Protein AF-A0A812RTG5-F1 (afdb_monomer)

Mean predicted aligned error: 18.13 Å

Sequence (258 aa):
MAVRLLFAAISPALALADPCAGLYGAEALTCAWEADVGTCIQNECRGCGGEQCQHCRQDSERIHQCCDKHWHSTTPPKMCADAEVEEDIKTCVEEQCHCFGGEQCDLCHEDAARIAQCCAKYDAGAQPEICKVEQPDVDPCAGLYGAEALTCVWEADASTCIDKECAGCSGEQCQLCHQEAAKVHRCCQDHEHSTTPPKMCADAFVDTCMAEQCDGCGGEQCQLCREDASHIERCCSKYEATGASGICAARAKQAIVP

Secondary structure (DSSP, 8-state):
------------------TTTT--THHHHHHHHHHHHHHHHHHHTTT--THHHHHHHH-HHHHHHHHHHT---SS--HHHHHHHHHHHHHHHHHHH----SSHHHHHHHT-HHHHHHHHTTS-TTS--GGG----TTS-TTTT--THHHHHHHHHHHHHHHHHHHTTT--THHHHHHHT-HHHHHHHHHHT---SS--HHHHHHHHHHHHHHHTTT--THHHHHHHH-HHHHHHHHTTTGGGT--HHHHHHHHHTT--

Radius of gyration: 32.94 Å; Cα contacts (8 Å, |Δi|>4): 218; chains: 1; bounding box: 100×44×93 Å

pLDDT: mean 77.16, std 13.78, range [38.78, 93.62]

Structure (mmCIF, N/CA/C/O backbone):
data_AF-A0A812RTG5-F1
#
_entry.id   AF-A0A812RTG5-F1
#
loop_
_atom_site.group_PDB
_atom_site.id
_atom_site.type_symbol
_atom_site.label_atom_id
_atom_site.label_alt_id
_atom_site.label_comp_id
_atom_site.label_asym_id
_atom_site.label_entity_id
_atom_site.label_seq_id
_atom_site.pdbx_PDB_ins_code
_atom_site.Cartn_x
_atom_site.Cartn_y
_atom_site.Cartn_z
_atom_site.occupancy
_atom_site.B_iso_or_equiv
_atom_site.auth_seq_id
_atom_site.auth_comp_id
_atom_site.auth_asym_id
_atom_site.auth_atom_id
_atom_site.pdbx_PDB_model_num
ATOM 1 N N . MET A 1 1 ? 74.866 5.802 -43.390 1.00 42.62 1 MET A N 1
ATOM 2 C CA . MET A 1 1 ? 74.503 4.411 -43.047 1.00 42.62 1 MET A CA 1
ATOM 3 C C . MET A 1 1 ? 73.365 4.464 -42.048 1.00 42.62 1 MET A C 1
ATOM 5 O O . MET A 1 1 ? 73.549 5.006 -40.969 1.00 42.62 1 MET A O 1
ATOM 9 N N . ALA A 1 2 ? 72.181 4.016 -42.455 1.00 40.53 2 ALA A N 1
ATOM 10 C CA . ALA A 1 2 ? 70.959 4.045 -41.663 1.00 40.53 2 ALA A CA 1
ATOM 11 C C . ALA A 1 2 ? 70.477 2.609 -41.451 1.00 40.53 2 ALA A C 1
ATOM 13 O O . ALA A 1 2 ? 70.210 1.950 -42.445 1.00 40.53 2 ALA A O 1
ATOM 14 N N . VAL A 1 3 ? 70.346 2.164 -40.198 1.00 38.78 3 VAL A N 1
ATOM 15 C CA . VAL A 1 3 ? 69.425 1.103 -39.733 1.00 38.78 3 VAL A CA 1
ATOM 16 C C . VAL A 1 3 ? 69.197 1.389 -38.238 1.00 38.78 3 VAL A C 1
ATOM 18 O O . VAL A 1 3 ? 70.087 1.184 -37.425 1.00 38.78 3 VAL A O 1
ATOM 21 N N . ARG A 1 4 ? 68.203 2.214 -37.887 1.00 39.59 4 ARG A N 1
ATOM 22 C CA . ARG A 1 4 ? 66.854 1.813 -37.436 1.00 39.59 4 ARG A CA 1
ATOM 23 C C . ARG A 1 4 ? 66.865 0.827 -36.257 1.00 39.59 4 ARG A C 1
ATOM 25 O O . ARG A 1 4 ? 66.785 -0.380 -36.440 1.00 39.59 4 ARG A O 1
ATOM 32 N N . LEU A 1 5 ? 66.880 1.402 -35.052 1.00 46.69 5 LEU A N 1
ATOM 33 C CA . LEU A 1 5 ? 66.332 0.806 -33.833 1.00 46.69 5 LEU A CA 1
ATOM 34 C C . LEU A 1 5 ? 64.833 0.544 -34.050 1.00 46.69 5 LEU A C 1
ATOM 36 O O . LEU A 1 5 ? 64.041 1.482 -34.095 1.00 46.69 5 LEU A O 1
ATOM 40 N N . LEU A 1 6 ? 64.450 -0.722 -34.208 1.00 41.97 6 LEU A N 1
ATOM 41 C CA . LEU A 1 6 ? 63.058 -1.161 -34.125 1.00 41.97 6 LEU A CA 1
ATOM 42 C C . LEU A 1 6 ? 62.768 -1.556 -32.674 1.00 41.97 6 LEU A C 1
ATOM 44 O O . LEU A 1 6 ? 62.885 -2.717 -32.297 1.00 41.97 6 LEU A O 1
ATOM 48 N N . PHE A 1 7 ? 62.381 -0.574 -31.860 1.00 40.59 7 PHE A N 1
ATOM 49 C CA . PHE A 1 7 ? 61.532 -0.843 -30.703 1.00 40.59 7 PHE A CA 1
ATOM 50 C C . PHE A 1 7 ? 60.130 -1.134 -31.244 1.00 40.59 7 PHE A C 1
ATOM 52 O O . PHE A 1 7 ? 59.350 -0.222 -31.510 1.00 40.59 7 PHE A O 1
ATOM 59 N N . ALA A 1 8 ? 59.819 -2.412 -31.452 1.00 41.53 8 ALA A N 1
ATOM 60 C CA . ALA A 1 8 ? 58.440 -2.850 -31.597 1.00 41.53 8 ALA A CA 1
ATOM 61 C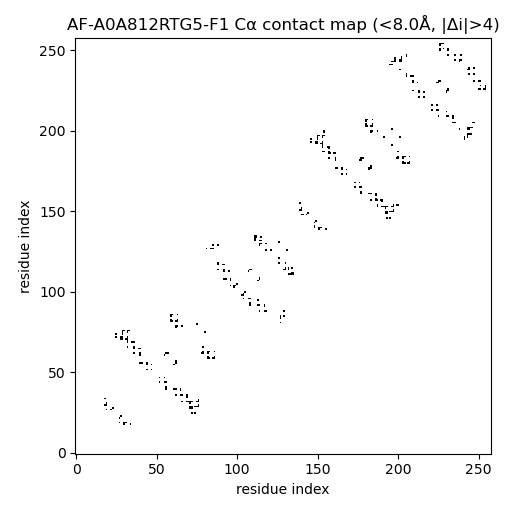 C . ALA A 1 8 ? 57.793 -2.810 -30.206 1.00 41.53 8 ALA A C 1
ATOM 63 O O . ALA A 1 8 ? 57.758 -3.806 -29.486 1.00 41.53 8 ALA A O 1
ATOM 64 N N . ALA A 1 9 ? 57.317 -1.630 -29.809 1.00 43.25 9 ALA A N 1
ATOM 65 C CA . ALA A 1 9 ? 56.284 -1.523 -28.795 1.00 43.25 9 ALA A CA 1
ATOM 66 C C . ALA A 1 9 ? 55.005 -2.106 -29.406 1.00 43.25 9 ALA A C 1
ATOM 68 O O . ALA A 1 9 ? 54.250 -1.417 -30.089 1.00 43.25 9 ALA A O 1
ATOM 69 N N . ILE A 1 10 ? 54.800 -3.409 -29.223 1.00 49.03 10 ILE A N 1
ATOM 70 C CA . ILE A 1 10 ? 53.496 -4.026 -29.439 1.00 49.03 10 ILE A CA 1
ATOM 71 C C . ILE A 1 10 ? 52.651 -3.581 -28.248 1.00 49.03 10 ILE A C 1
ATOM 73 O O . ILE A 1 10 ? 52.632 -4.224 -27.203 1.00 49.03 10 ILE A O 1
ATOM 77 N N . SER A 1 11 ? 52.017 -2.419 -28.380 1.00 43.75 11 SER A N 1
ATOM 78 C CA . SER A 1 11 ? 50.875 -2.067 -27.547 1.00 43.75 11 SER A CA 1
ATOM 79 C C . SER A 1 11 ? 49.782 -3.098 -27.832 1.00 43.75 11 SER A C 1
ATOM 81 O O . SER A 1 11 ? 49.344 -3.184 -28.983 1.00 43.75 11 SER A O 1
ATOM 83 N N . PRO A 1 12 ? 49.311 -3.883 -26.848 1.00 43.31 12 PRO A N 1
ATOM 84 C CA . PRO A 1 12 ? 48.030 -4.533 -27.002 1.00 43.31 12 PRO A CA 1
ATOM 85 C C . PRO A 1 12 ? 47.001 -3.408 -26.965 1.00 43.31 12 PRO A C 1
ATOM 87 O O . PRO A 1 12 ? 46.677 -2.861 -25.912 1.00 43.31 12 PRO A O 1
ATOM 90 N N . ALA A 1 13 ? 46.526 -3.016 -28.145 1.00 41.22 13 ALA A N 1
ATOM 91 C CA . ALA A 1 13 ? 45.198 -2.457 -28.247 1.00 41.22 13 ALA A CA 1
ATOM 92 C C . ALA A 1 13 ? 44.272 -3.495 -27.603 1.00 41.22 13 ALA A C 1
ATOM 94 O O . ALA A 1 13 ? 44.020 -4.554 -28.174 1.00 41.22 13 ALA A O 1
ATOM 95 N N . LEU A 1 14 ? 43.844 -3.219 -26.372 1.00 41.28 14 LEU A N 1
ATOM 96 C CA . LEU A 1 14 ? 42.620 -3.764 -25.813 1.00 41.28 14 LEU A CA 1
ATOM 97 C C . LEU A 1 14 ? 41.505 -3.287 -26.744 1.00 41.28 14 LEU A C 1
ATOM 99 O O . LEU A 1 14 ? 40.891 -2.248 -26.523 1.00 41.28 14 LEU A O 1
ATOM 103 N N . ALA A 1 15 ? 41.319 -4.003 -27.851 1.00 43.34 15 ALA A N 1
ATOM 104 C CA . ALA A 1 15 ? 40.062 -4.003 -28.559 1.00 43.34 15 ALA A CA 1
ATOM 105 C C . ALA A 1 15 ? 39.047 -4.483 -27.523 1.00 43.34 15 ALA A C 1
ATOM 107 O O . ALA A 1 15 ? 39.048 -5.658 -27.154 1.00 43.34 15 ALA A O 1
ATOM 108 N N . LEU A 1 16 ? 38.277 -3.546 -26.969 1.00 47.88 16 LEU A N 1
ATOM 109 C CA . LEU A 1 16 ? 37.047 -3.872 -26.267 1.00 47.88 16 LEU A CA 1
ATOM 110 C C . LEU A 1 16 ? 36.249 -4.714 -27.257 1.00 47.88 16 LEU A C 1
ATOM 112 O O . LEU A 1 16 ? 35.837 -4.211 -28.301 1.00 47.88 16 LEU A O 1
ATOM 116 N N . ALA A 1 17 ? 36.182 -6.019 -26.998 1.00 59.53 17 ALA A N 1
ATOM 117 C CA . ALA A 1 17 ? 35.357 -6.914 -27.781 1.00 59.53 17 ALA A CA 1
ATOM 118 C C . ALA A 1 17 ? 33.943 -6.329 -27.776 1.00 59.53 17 ALA A C 1
ATOM 120 O O . ALA A 1 17 ? 33.442 -5.975 -26.708 1.00 59.53 17 ALA A O 1
ATOM 121 N N . ASP A 1 18 ? 33.354 -6.171 -28.962 1.00 72.94 18 ASP A N 1
ATOM 122 C CA . ASP A 1 18 ? 31.957 -5.770 -29.081 1.00 72.94 18 ASP A CA 1
ATOM 123 C C . ASP A 1 18 ? 31.125 -6.774 -28.261 1.00 72.94 18 ASP A C 1
ATOM 125 O O . ASP A 1 18 ? 31.194 -7.977 -28.544 1.00 72.94 18 ASP A O 1
ATOM 129 N N . PRO A 1 19 ? 30.409 -6.322 -27.213 1.00 72.06 19 PRO A N 1
ATOM 130 C CA . PRO A 1 19 ? 29.665 -7.211 -26.326 1.00 72.06 19 PRO A CA 1
ATOM 131 C C . PRO A 1 19 ? 28.568 -7.991 -27.064 1.00 72.06 19 PRO A C 1
ATOM 133 O O . PRO A 1 19 ? 28.109 -9.012 -26.560 1.00 72.06 19 PRO A O 1
ATOM 136 N N . CYS A 1 20 ? 28.199 -7.557 -28.270 1.00 83.44 20 CYS A N 1
ATOM 137 C CA . CYS A 1 20 ? 27.188 -8.176 -29.115 1.00 83.44 20 CYS A CA 1
ATOM 138 C C . CYS A 1 20 ? 27.785 -9.014 -30.259 1.00 83.44 20 CYS A C 1
ATOM 140 O O . CYS A 1 20 ? 27.053 -9.513 -31.119 1.00 83.44 20 CYS A O 1
ATOM 142 N N . ALA A 1 21 ? 29.111 -9.201 -30.288 1.00 81.69 21 ALA A N 1
ATOM 143 C CA . ALA A 1 21 ? 29.787 -9.968 -31.328 1.00 81.69 21 ALA A CA 1
ATOM 144 C C . ALA A 1 21 ? 29.316 -11.433 -31.361 1.00 81.69 21 ALA A C 1
ATOM 146 O O . ALA A 1 21 ? 29.449 -12.173 -30.389 1.00 81.69 21 ALA A O 1
ATOM 147 N N . GLY A 1 22 ? 28.829 -11.876 -32.525 1.00 80.56 22 GLY A N 1
ATOM 148 C CA . GLY A 1 22 ? 28.367 -13.251 -32.753 1.00 80.56 22 GLY A CA 1
ATOM 149 C C . GLY A 1 22 ? 26.864 -13.467 -32.559 1.00 80.56 22 GLY A C 1
ATOM 150 O O . GLY A 1 22 ? 26.387 -14.567 -32.833 1.00 80.56 22 GLY A O 1
ATOM 151 N N . LEU A 1 23 ? 26.120 -12.434 -32.149 1.00 85.31 23 LEU A N 1
ATOM 152 C CA . LEU A 1 23 ? 24.657 -12.424 -32.180 1.00 85.31 23 LEU A CA 1
ATOM 153 C C . LEU A 1 23 ? 24.146 -12.040 -33.575 1.00 85.31 23 LEU A C 1
ATOM 155 O O . LEU A 1 23 ? 24.819 -11.337 -34.332 1.00 85.31 23 LEU A O 1
ATOM 159 N N . TYR A 1 24 ? 22.931 -12.478 -33.913 1.00 80.12 24 TYR A N 1
ATOM 160 C CA . TYR A 1 24 ? 22.287 -12.166 -35.191 1.00 80.12 24 TYR A CA 1
AT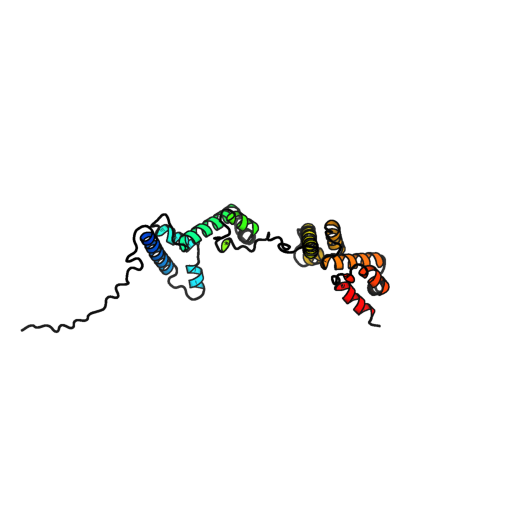OM 161 C C . TYR A 1 24 ? 20.796 -11.864 -35.007 1.00 80.12 24 TYR A C 1
ATOM 163 O O . TYR A 1 24 ? 20.157 -12.336 -34.070 1.00 80.12 24 TYR A O 1
ATOM 171 N N . GLY A 1 25 ? 20.220 -11.099 -35.938 1.00 83.56 25 GLY A N 1
ATOM 172 C CA . GLY A 1 25 ? 18.787 -10.797 -35.934 1.00 83.56 25 GLY A CA 1
ATOM 173 C C . GLY A 1 25 ? 18.357 -9.953 -34.730 1.00 83.56 25 GLY A C 1
ATOM 174 O O . GLY A 1 25 ? 19.055 -9.016 -34.350 1.00 83.56 25 GLY A O 1
ATOM 175 N N . ALA A 1 26 ? 17.198 -10.271 -34.149 1.00 81.56 26 ALA A N 1
ATOM 176 C CA . ALA A 1 26 ? 16.607 -9.498 -33.053 1.00 81.56 26 ALA A CA 1
ATOM 177 C C . ALA A 1 26 ? 17.498 -9.451 -31.801 1.00 81.56 26 ALA A C 1
ATOM 179 O O . ALA A 1 26 ? 17.612 -8.402 -31.180 1.00 81.56 26 ALA A O 1
ATOM 180 N N . GLU A 1 27 ? 18.195 -10.544 -31.483 1.00 82.25 27 GLU A N 1
ATOM 181 C CA . GLU A 1 27 ? 19.086 -10.625 -30.318 1.00 82.25 27 GLU A CA 1
ATOM 182 C C . GLU A 1 27 ? 20.279 -9.665 -30.435 1.00 82.25 27 GLU A C 1
ATOM 184 O O . GLU A 1 27 ? 20.676 -9.043 -29.452 1.00 82.25 27 GLU A O 1
ATOM 189 N N . ALA A 1 28 ? 20.815 -9.483 -31.647 1.00 86.00 28 ALA A N 1
ATOM 190 C CA . ALA A 1 28 ? 21.880 -8.513 -31.894 1.00 86.00 28 ALA A CA 1
ATOM 191 C C . ALA A 1 28 ? 21.390 -7.068 -31.722 1.00 86.00 28 ALA A C 1
ATOM 193 O O . ALA A 1 28 ? 22.107 -6.241 -31.164 1.00 86.00 28 ALA A O 1
ATOM 194 N N . LEU A 1 29 ? 20.165 -6.772 -32.172 1.00 85.00 29 LEU A N 1
ATOM 195 C CA . LEU A 1 29 ? 19.565 -5.442 -32.044 1.00 85.00 29 LEU A CA 1
ATOM 196 C C . LEU A 1 29 ? 19.237 -5.103 -30.586 1.00 85.00 29 LEU A C 1
ATOM 198 O O . LEU A 1 29 ? 19.524 -3.995 -30.146 1.00 85.00 29 LEU A O 1
ATOM 202 N N . THR A 1 30 ? 18.685 -6.051 -29.823 1.00 85.62 30 THR A N 1
ATOM 203 C CA . THR A 1 30 ? 18.413 -5.856 -28.391 1.00 85.62 30 THR A CA 1
ATOM 204 C C . THR A 1 30 ? 19.713 -5.689 -27.599 1.00 85.62 30 THR A C 1
ATOM 206 O O . THR A 1 30 ? 19.795 -4.791 -26.769 1.00 85.62 30 THR A O 1
ATOM 209 N N . CYS A 1 31 ? 20.760 -6.468 -27.897 1.00 86.38 31 CYS A N 1
ATOM 210 C CA . CYS A 1 31 ? 22.068 -6.304 -27.255 1.00 86.38 31 CYS A CA 1
ATOM 211 C C . CYS A 1 31 ? 22.705 -4.937 -27.561 1.00 86.38 31 CYS A C 1
ATOM 213 O O . CYS A 1 31 ? 23.195 -4.265 -26.653 1.00 86.38 31 CYS A O 1
ATOM 215 N N . ALA A 1 32 ? 22.678 -4.503 -28.827 1.00 87.06 32 ALA A N 1
ATOM 216 C CA . ALA A 1 32 ? 23.219 -3.202 -29.222 1.00 87.06 32 ALA A CA 1
ATOM 217 C C . ALA A 1 32 ? 22.475 -2.055 -28.525 1.00 87.06 32 ALA A C 1
ATOM 219 O O . ALA A 1 32 ? 23.096 -1.112 -28.036 1.00 87.06 32 ALA A O 1
ATOM 220 N N . TRP A 1 33 ? 21.152 -2.179 -28.406 1.00 88.81 33 TRP A N 1
ATOM 221 C CA . TRP A 1 33 ? 20.332 -1.226 -27.672 1.00 88.81 33 TRP A CA 1
ATOM 222 C C . TRP A 1 33 ? 20.691 -1.160 -26.191 1.00 88.81 33 TRP A C 1
ATOM 224 O O . TRP A 1 33 ? 20.904 -0.073 -25.659 1.00 88.81 33 TRP A O 1
ATOM 234 N N . GLU A 1 34 ? 20.833 -2.306 -25.531 1.00 89.06 34 GLU A N 1
ATOM 235 C CA . GLU A 1 34 ? 21.232 -2.356 -24.125 1.00 89.06 34 GLU A CA 1
ATOM 236 C C . GLU A 1 34 ? 22.615 -1.721 -23.896 1.00 89.06 34 GLU A C 1
ATOM 238 O O . GLU A 1 34 ? 22.807 -0.968 -22.938 1.00 89.06 34 GLU A O 1
ATOM 243 N N . ALA A 1 35 ? 23.569 -1.954 -24.802 1.00 88.50 35 ALA A N 1
ATOM 244 C CA . ALA A 1 35 ? 24.904 -1.363 -24.731 1.00 88.50 35 ALA A CA 1
ATOM 245 C C . ALA A 1 35 ? 24.887 0.169 -24.900 1.00 88.50 35 ALA A C 1
ATOM 247 O O . ALA A 1 35 ? 25.565 0.893 -24.156 1.00 88.50 35 ALA A O 1
ATOM 248 N N . ASP A 1 36 ? 24.096 0.672 -25.846 1.00 89.88 36 ASP A N 1
ATOM 249 C CA . ASP A 1 36 ? 23.947 2.104 -26.103 1.00 89.88 36 ASP A CA 1
ATOM 250 C C . ASP A 1 36 ? 23.249 2.821 -24.939 1.00 89.88 36 ASP A C 1
ATOM 252 O O . ASP A 1 36 ? 23.735 3.850 -24.462 1.00 89.88 36 ASP A O 1
ATOM 256 N N . VAL A 1 37 ? 22.165 2.243 -24.414 1.00 90.06 37 VAL A N 1
ATOM 257 C CA . VAL A 1 37 ? 21.440 2.766 -23.244 1.00 90.06 37 VAL A CA 1
ATOM 258 C C . VAL A 1 37 ? 22.329 2.749 -22.008 1.00 90.06 37 VAL A C 1
ATOM 260 O O . VAL A 1 37 ? 22.426 3.756 -21.306 1.00 90.06 37 VAL A O 1
ATOM 263 N N . GLY A 1 38 ? 23.063 1.660 -21.773 1.00 89.50 38 GLY A N 1
ATOM 264 C CA . GLY A 1 38 ? 24.022 1.574 -20.674 1.00 89.50 38 GLY A CA 1
ATOM 265 C C . GLY A 1 38 ? 25.103 2.656 -20.756 1.00 89.50 38 GLY A C 1
ATOM 266 O O . GLY A 1 38 ? 25.473 3.249 -19.740 1.00 89.50 38 GLY A O 1
ATOM 267 N N . THR A 1 39 ? 25.574 2.970 -21.965 1.00 91.69 39 THR A N 1
ATOM 268 C CA . THR A 1 39 ? 26.537 4.055 -22.200 1.00 91.69 39 THR A CA 1
ATOM 269 C C . THR A 1 39 ? 25.907 5.432 -21.977 1.00 91.69 39 THR A C 1
ATOM 271 O O . THR A 1 39 ? 26.528 6.295 -21.352 1.00 91.69 39 THR A O 1
ATOM 274 N N . CYS A 1 40 ? 24.672 5.642 -22.437 1.00 93.62 40 CYS A N 1
ATOM 275 C CA . CYS A 1 40 ? 23.903 6.862 -22.200 1.00 93.62 40 CYS A CA 1
ATOM 276 C C . CYS A 1 40 ? 23.743 7.133 -20.696 1.00 93.62 40 CYS A C 1
ATOM 278 O O . CYS A 1 40 ? 24.184 8.178 -20.215 1.00 93.62 40 CYS A O 1
ATOM 280 N N . ILE A 1 41 ? 23.256 6.151 -19.931 1.00 92.25 41 ILE A N 1
ATOM 281 C CA . ILE A 1 41 ? 23.071 6.258 -18.476 1.00 92.25 41 ILE A CA 1
ATOM 282 C C . ILE A 1 41 ? 24.406 6.536 -17.771 1.00 92.25 41 ILE A C 1
ATOM 284 O O . ILE A 1 41 ? 24.476 7.376 -16.875 1.00 92.25 41 ILE A O 1
ATOM 288 N N . GLN A 1 42 ? 25.498 5.873 -18.170 1.00 90.00 42 GLN A N 1
ATOM 289 C CA . GLN A 1 42 ? 26.818 6.132 -17.581 1.00 90.00 42 GLN A CA 1
ATOM 290 C C . GLN A 1 42 ? 27.309 7.563 -17.809 1.00 90.00 42 GLN A C 1
ATOM 292 O O . GLN A 1 42 ? 27.955 8.129 -16.924 1.00 90.00 42 GLN A O 1
ATOM 297 N N . ASN A 1 43 ? 27.026 8.139 -18.976 1.00 91.56 43 ASN A N 1
ATOM 298 C CA . ASN A 1 43 ? 27.390 9.517 -19.287 1.00 91.56 43 ASN A CA 1
ATOM 299 C C . ASN A 1 43 ? 26.524 10.515 -18.514 1.00 91.56 43 ASN A C 1
ATOM 301 O O . ASN A 1 43 ? 27.058 11.474 -17.961 1.00 91.56 43 ASN A O 1
ATOM 305 N N . GLU A 1 44 ? 25.220 10.260 -18.437 1.00 90.44 44 GLU A N 1
ATOM 306 C CA . GLU A 1 44 ? 24.250 11.081 -17.711 1.00 90.44 44 GLU A CA 1
ATOM 307 C C . GLU A 1 44 ? 24.495 11.060 -16.190 1.00 90.44 44 GLU A C 1
ATOM 309 O O . GLU A 1 44 ? 24.375 12.084 -15.523 1.00 90.44 44 GLU A O 1
ATOM 314 N N . CYS A 1 45 ? 24.913 9.921 -15.634 1.00 89.75 45 CYS A N 1
ATOM 315 C CA . CYS A 1 45 ? 25.245 9.760 -14.212 1.00 89.75 45 CYS A CA 1
ATOM 316 C C . CYS A 1 45 ? 26.736 9.961 -13.902 1.00 89.75 45 CYS A C 1
ATOM 318 O O . CYS A 1 45 ? 27.246 9.522 -12.862 1.00 89.75 45 CYS A O 1
ATOM 320 N N . ARG A 1 46 ? 27.481 10.588 -14.817 1.00 88.94 46 ARG A N 1
ATOM 321 C CA . ARG A 1 46 ? 28.917 10.792 -14.649 1.00 88.94 46 ARG A CA 1
ATOM 322 C C . ARG A 1 46 ? 29.181 11.840 -13.572 1.00 88.94 46 ARG A C 1
ATOM 324 O O . ARG A 1 46 ? 28.756 12.982 -13.679 1.00 88.94 46 ARG A O 1
ATOM 331 N N . GLY A 1 47 ? 29.970 11.464 -12.567 1.00 82.81 47 GLY A N 1
ATOM 332 C CA . GLY A 1 47 ? 30.341 12.355 -11.461 1.00 82.81 47 GLY A CA 1
ATOM 333 C C . GLY A 1 47 ? 29.501 12.177 -10.196 1.00 82.81 47 GLY A C 1
ATOM 334 O O . GLY A 1 47 ? 29.804 12.810 -9.189 1.00 82.81 47 GLY A O 1
ATOM 335 N N . CYS A 1 48 ? 28.511 11.282 -10.209 1.00 84.06 48 CYS A N 1
ATOM 336 C CA . CYS A 1 48 ? 2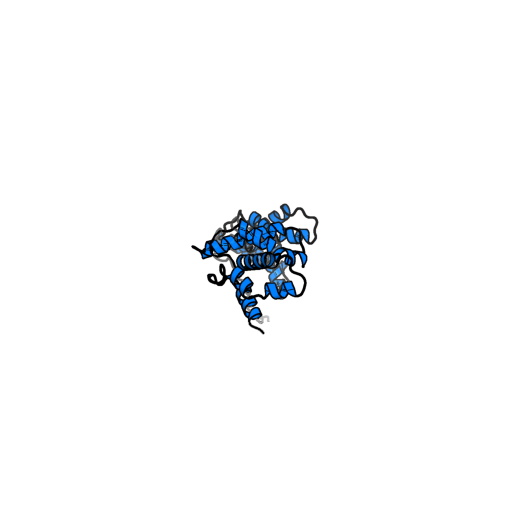7.800 10.856 -9.008 1.00 84.06 48 CYS A CA 1
ATOM 337 C C . CYS A 1 48 ? 28.678 9.922 -8.142 1.00 84.06 48 CYS A C 1
ATOM 339 O O . CYS A 1 48 ? 29.564 9.222 -8.643 1.00 84.06 48 CYS A O 1
ATOM 341 N N . GLY A 1 49 ? 28.425 9.882 -6.831 1.00 80.00 49 GLY A N 1
ATOM 342 C CA . GLY A 1 49 ? 29.116 9.005 -5.881 1.00 80.00 49 GLY A CA 1
ATOM 343 C C . GLY A 1 49 ? 28.154 8.415 -4.851 1.00 80.00 49 GLY A C 1
ATOM 344 O O . GLY A 1 49 ? 27.163 9.048 -4.498 1.00 80.00 49 GLY A O 1
ATOM 345 N N . GLY A 1 50 ? 28.436 7.196 -4.383 1.00 82.19 50 GLY A N 1
ATOM 346 C CA . GLY A 1 50 ? 27.610 6.517 -3.377 1.00 82.19 50 GLY A CA 1
ATOM 347 C C . GLY A 1 50 ? 26.164 6.286 -3.833 1.00 82.19 50 GLY A C 1
ATOM 348 O O . GLY A 1 50 ? 25.921 5.927 -4.985 1.00 82.19 50 GLY A O 1
ATOM 349 N N . GLU A 1 51 ? 25.215 6.517 -2.928 1.00 82.12 51 GLU A N 1
ATOM 350 C CA . GLU A 1 51 ? 23.765 6.349 -3.133 1.00 82.12 51 GLU A CA 1
ATOM 351 C C . GLU A 1 51 ? 23.198 7.207 -4.275 1.00 82.12 51 GLU A C 1
ATOM 353 O O . GLU A 1 51 ? 22.334 6.760 -5.022 1.00 82.12 51 GLU A O 1
ATOM 358 N N . GLN A 1 52 ? 23.763 8.394 -4.516 1.00 80.38 52 GLN A N 1
ATOM 359 C CA . GLN A 1 52 ? 23.338 9.273 -5.613 1.00 80.38 52 GLN A CA 1
ATOM 360 C C . GLN A 1 52 ? 23.575 8.633 -6.986 1.00 80.38 52 GLN A C 1
ATOM 362 O O . GLN A 1 52 ? 22.812 8.841 -7.925 1.00 80.38 52 GLN A O 1
ATOM 367 N N . CYS A 1 53 ? 24.635 7.829 -7.105 1.00 85.81 53 CYS A N 1
ATOM 368 C CA . CYS A 1 53 ? 24.947 7.074 -8.317 1.00 85.81 53 CYS A CA 1
ATOM 369 C C . CYS A 1 53 ? 23.921 5.962 -8.556 1.00 85.81 53 CYS A C 1
ATOM 371 O O . CYS A 1 53 ? 23.580 5.673 -9.700 1.00 85.81 53 CYS A O 1
ATOM 373 N N . GLN A 1 54 ? 23.445 5.338 -7.478 1.00 86.25 54 GLN A N 1
ATOM 374 C CA . GLN A 1 54 ? 22.415 4.312 -7.550 1.00 86.25 54 GLN A CA 1
ATOM 375 C C . GLN A 1 54 ? 21.075 4.925 -7.958 1.00 86.25 54 GLN A C 1
ATOM 377 O O . GLN A 1 54 ? 20.498 4.457 -8.932 1.00 86.25 54 GLN A O 1
ATOM 382 N N . HIS A 1 55 ? 20.649 6.011 -7.304 1.00 85.69 55 HIS A N 1
ATOM 383 C CA . HIS A 1 55 ? 19.424 6.726 -7.668 1.00 85.69 55 HIS A CA 1
ATOM 384 C C . HIS A 1 55 ? 19.455 7.207 -9.116 1.00 85.69 55 HIS A C 1
ATOM 386 O O . HIS A 1 55 ? 18.533 6.926 -9.864 1.00 85.69 55 HIS A O 1
ATOM 392 N N . CYS A 1 56 ? 20.553 7.827 -9.556 1.00 88.00 56 CYS A N 1
ATOM 393 C CA . CYS A 1 56 ? 20.668 8.287 -10.940 1.00 88.00 56 CYS A CA 1
ATOM 394 C C . CYS A 1 56 ? 20.548 7.143 -11.963 1.00 88.00 56 CYS A C 1
ATOM 396 O O . CYS A 1 56 ? 19.961 7.317 -13.025 1.00 88.00 56 CYS A O 1
ATOM 398 N N . ARG A 1 57 ? 21.102 5.962 -11.660 1.00 87.19 57 ARG A N 1
ATOM 399 C CA . ARG A 1 57 ? 21.048 4.794 -12.557 1.00 87.19 57 ARG A CA 1
ATOM 400 C C . ARG A 1 57 ? 19.725 4.036 -12.508 1.00 87.19 57 ARG A C 1
ATOM 402 O O . ARG A 1 57 ? 19.524 3.175 -13.356 1.00 87.19 57 ARG A O 1
ATOM 409 N N . GLN A 1 58 ? 18.900 4.299 -11.501 1.00 85.12 58 GLN A N 1
ATOM 410 C CA . GLN A 1 58 ? 17.581 3.697 -11.298 1.00 85.12 58 GLN A CA 1
ATOM 411 C C . GLN A 1 58 ? 16.450 4.687 -11.607 1.00 85.12 58 GLN A C 1
ATOM 413 O O . GLN A 1 58 ? 15.288 4.345 -11.445 1.00 85.12 58 GLN A O 1
ATOM 418 N N . ASP A 1 59 ? 16.789 5.898 -12.046 1.00 87.75 59 ASP A N 1
ATOM 419 C CA . ASP A 1 59 ? 15.837 6.932 -12.423 1.00 87.75 59 ASP A CA 1
ATOM 420 C C . ASP A 1 59 ? 15.138 6.548 -13.734 1.00 87.75 59 ASP A C 1
ATOM 422 O O . ASP A 1 59 ? 15.747 6.560 -14.807 1.00 87.75 59 ASP A O 1
ATOM 426 N N . SER A 1 60 ? 13.870 6.160 -13.632 1.00 85.31 60 SER A N 1
ATOM 427 C CA . SER A 1 60 ? 13.049 5.663 -14.740 1.00 85.31 60 SER A CA 1
ATOM 428 C C . SER A 1 60 ? 12.879 6.680 -15.861 1.00 85.31 60 SER A C 1
ATOM 430 O O . SER A 1 60 ? 13.002 6.298 -17.022 1.00 85.31 60 SER A O 1
ATOM 432 N N . GLU A 1 61 ? 12.732 7.967 -15.541 1.00 87.69 61 GLU A N 1
ATOM 433 C CA . GLU A 1 61 ? 12.626 9.040 -16.537 1.00 87.69 61 GLU A CA 1
ATOM 434 C C . GLU A 1 61 ? 13.902 9.110 -17.391 1.00 87.69 61 GLU A C 1
ATOM 436 O O . GLU A 1 61 ? 13.864 9.099 -18.624 1.00 87.69 61 GLU A O 1
ATOM 441 N N . ARG A 1 62 ? 15.074 9.110 -16.750 1.00 90.94 62 ARG A N 1
ATOM 442 C CA . ARG A 1 62 ? 16.366 9.114 -17.444 1.00 90.94 62 ARG A CA 1
ATOM 443 C C . ARG A 1 62 ? 16.609 7.837 -18.235 1.00 90.94 62 ARG A C 1
ATOM 445 O O . ARG A 1 62 ? 17.126 7.914 -19.352 1.00 90.94 62 ARG A O 1
ATOM 452 N N . ILE A 1 63 ? 16.267 6.674 -17.679 1.00 89.88 63 ILE A N 1
ATOM 453 C CA . ILE A 1 63 ? 16.369 5.398 -18.398 1.00 89.88 63 ILE A CA 1
ATOM 454 C C . ILE A 1 63 ? 15.489 5.457 -19.648 1.00 89.88 63 ILE A C 1
ATOM 456 O O . ILE A 1 63 ? 15.989 5.182 -20.737 1.00 89.88 63 ILE A O 1
ATOM 460 N N . HIS A 1 64 ? 14.237 5.898 -19.517 1.00 88.44 64 HIS A N 1
ATOM 461 C CA . HIS A 1 64 ? 13.293 6.059 -20.618 1.00 88.44 64 HIS A CA 1
ATOM 462 C C . HIS A 1 64 ? 13.840 6.993 -21.706 1.00 88.44 64 HIS A C 1
ATOM 464 O O . HIS A 1 64 ? 13.925 6.610 -22.871 1.00 88.44 64 HIS A O 1
ATOM 470 N N . GLN A 1 65 ? 14.349 8.171 -21.332 1.00 90.50 65 GLN A N 1
ATOM 471 C CA . GLN A 1 65 ? 14.969 9.111 -22.273 1.00 90.50 65 GLN A CA 1
ATOM 472 C C . GLN A 1 65 ? 16.177 8.512 -23.012 1.00 90.50 65 GLN A C 1
ATOM 474 O O . GLN A 1 65 ? 16.374 8.766 -24.205 1.00 90.50 65 GLN A O 1
ATOM 479 N N . CYS A 1 66 ? 17.009 7.727 -22.321 1.00 92.31 66 CYS A N 1
ATOM 480 C CA . CYS A 1 66 ? 18.115 7.009 -22.950 1.00 92.31 66 CYS A CA 1
ATOM 481 C C . CYS A 1 66 ? 17.614 5.904 -23.893 1.00 92.31 66 CYS A C 1
ATOM 483 O O . CYS A 1 66 ? 18.178 5.732 -24.975 1.00 92.31 66 CYS A O 1
ATOM 485 N N . CYS A 1 67 ? 16.558 5.183 -23.518 1.00 91.62 67 CYS A N 1
ATOM 486 C CA . CYS A 1 67 ? 15.934 4.146 -24.335 1.00 91.62 67 CYS A CA 1
ATOM 487 C C . CYS A 1 67 ? 15.317 4.713 -25.619 1.00 91.62 67 CYS A C 1
ATOM 489 O O . CYS A 1 67 ? 15.597 4.174 -26.690 1.00 91.62 67 CYS A O 1
ATOM 491 N N . ASP A 1 68 ? 14.605 5.838 -25.537 1.00 89.69 68 ASP A N 1
ATOM 492 C CA . ASP A 1 68 ? 14.033 6.551 -26.686 1.00 89.69 68 ASP A CA 1
ATOM 493 C C . ASP A 1 68 ? 15.107 7.045 -27.659 1.00 89.69 68 ASP A C 1
ATOM 495 O O . ASP A 1 68 ? 14.998 6.882 -28.878 1.00 89.69 68 ASP A O 1
ATOM 499 N N . LYS A 1 69 ? 16.189 7.634 -27.131 1.00 89.38 69 LYS A N 1
ATOM 500 C CA . LYS A 1 69 ? 17.304 8.142 -27.950 1.00 89.38 69 LYS A CA 1
ATOM 501 C C . LYS A 1 69 ? 18.012 7.053 -28.744 1.00 89.38 69 LYS A C 1
ATOM 503 O O . LYS A 1 69 ? 18.557 7.340 -29.809 1.00 89.38 69 LYS A O 1
ATOM 508 N N . HIS A 1 70 ? 18.057 5.846 -28.195 1.00 86.62 70 HIS A N 1
ATOM 509 C CA . HIS A 1 70 ? 18.832 4.733 -28.723 1.00 86.62 70 HIS A CA 1
ATOM 510 C C . HIS A 1 70 ? 17.939 3.584 -29.193 1.00 86.62 70 HIS A C 1
ATOM 512 O O . HIS A 1 70 ? 18.355 2.436 -29.159 1.00 86.62 70 HIS A O 1
ATOM 518 N N . TRP A 1 71 ? 16.719 3.870 -29.646 1.00 83.94 71 TRP A N 1
ATOM 519 C CA . TRP A 1 71 ? 15.800 2.851 -30.146 1.00 83.94 71 TRP A CA 1
ATOM 520 C C . TRP A 1 71 ? 16.362 2.091 -31.362 1.00 83.94 71 TRP A C 1
ATOM 522 O O . TRP A 1 71 ? 16.628 2.684 -32.411 1.00 83.94 71 TRP A O 1
ATOM 532 N N . HIS A 1 72 ? 16.460 0.759 -31.257 1.00 75.50 72 HIS A N 1
ATOM 533 C CA . HIS A 1 72 ? 16.956 -0.107 -32.345 1.00 75.50 72 HIS A CA 1
ATOM 534 C C . HIS A 1 72 ? 15.956 -1.158 -32.843 1.00 75.50 72 HIS A C 1
ATOM 536 O O . HIS A 1 72 ? 16.126 -1.685 -33.943 1.00 75.50 72 HIS A O 1
ATOM 542 N N . SER A 1 73 ? 14.937 -1.521 -32.058 1.00 79.19 73 SER A N 1
ATOM 543 C CA . SER A 1 73 ? 14.062 -2.670 -32.343 1.00 79.19 73 SER A CA 1
ATOM 544 C C . SER A 1 73 ? 12.707 -2.539 -31.655 1.00 79.19 73 SER A C 1
ATOM 546 O O . SER A 1 73 ? 12.586 -1.843 -30.665 1.00 79.19 73 SER A O 1
ATOM 548 N N . THR A 1 74 ? 11.701 -3.279 -32.120 1.00 76.94 74 THR A N 1
ATOM 549 C CA . THR A 1 74 ? 10.391 -3.401 -31.455 1.00 76.94 74 THR A CA 1
ATOM 550 C C . THR A 1 74 ? 10.411 -4.264 -30.194 1.00 76.94 74 THR A C 1
ATOM 552 O O . THR A 1 74 ? 9.385 -4.403 -29.536 1.00 76.94 74 THR A O 1
ATOM 555 N N . THR A 1 75 ? 11.540 -4.902 -29.882 1.00 80.38 75 THR A N 1
ATOM 556 C CA . THR A 1 75 ? 11.705 -5.716 -28.672 1.00 80.38 75 THR A CA 1
ATOM 557 C C . THR A 1 75 ? 12.717 -5.043 -27.745 1.00 80.38 75 THR A C 1
ATOM 559 O O . THR A 1 75 ? 13.925 -5.250 -27.927 1.00 80.38 75 THR A O 1
ATOM 562 N N . PRO A 1 76 ? 12.245 -4.217 -26.791 1.00 82.69 76 PRO A N 1
ATOM 563 C CA . PRO A 1 76 ? 13.112 -3.518 -25.854 1.00 82.69 76 PRO A CA 1
ATOM 564 C C . PRO A 1 76 ? 13.900 -4.456 -24.941 1.00 82.69 76 PRO A C 1
ATOM 566 O O . PRO A 1 76 ? 13.385 -5.500 -24.530 1.00 82.69 76 PRO A O 1
ATOM 569 N N . PRO A 1 77 ? 15.142 -4.079 -24.576 1.00 85.38 77 PRO A N 1
ATOM 570 C CA . PRO A 1 77 ? 15.800 -4.620 -23.401 1.00 85.38 77 PRO A CA 1
ATOM 571 C C . PRO A 1 77 ? 14.894 -4.464 -22.183 1.00 85.38 77 PRO A C 1
ATOM 573 O O . PRO A 1 77 ? 14.152 -3.485 -22.075 1.00 85.38 77 PRO A O 1
ATOM 576 N N . LYS A 1 78 ? 15.008 -5.390 -21.229 1.00 84.25 78 LYS A N 1
ATOM 577 C CA . LYS A 1 78 ? 14.166 -5.397 -20.027 1.00 84.25 78 LYS A CA 1
ATOM 578 C C . LYS A 1 78 ? 14.148 -4.040 -19.311 1.00 84.25 78 LYS A C 1
ATOM 580 O O . LYS A 1 78 ? 13.080 -3.575 -18.955 1.00 84.25 78 LYS A O 1
ATOM 585 N N . MET A 1 79 ? 15.301 -3.381 -19.169 1.00 85.44 79 MET A N 1
ATOM 586 C CA . MET A 1 79 ? 15.382 -2.064 -18.519 1.00 85.44 79 MET A CA 1
ATOM 587 C C . MET A 1 79 ? 14.556 -0.977 -19.220 1.00 85.44 79 MET A C 1
ATOM 589 O O . MET A 1 79 ? 14.010 -0.112 -18.551 1.00 85.44 79 MET A O 1
ATOM 593 N N . CYS A 1 80 ? 14.456 -1.028 -20.550 1.00 86.88 80 CYS A N 1
ATOM 594 C CA . CYS A 1 80 ? 13.683 -0.065 -21.326 1.00 86.88 80 CYS A CA 1
ATOM 595 C C . CYS A 1 80 ? 12.191 -0.362 -21.243 1.00 86.88 80 CYS A C 1
ATOM 597 O O . CYS A 1 80 ? 11.407 0.558 -21.063 1.00 86.88 80 CYS A O 1
ATOM 599 N N . ALA A 1 81 ? 11.819 -1.644 -21.305 1.00 84.50 81 ALA A N 1
ATOM 600 C CA . ALA A 1 81 ? 10.438 -2.064 -21.102 1.00 84.50 81 ALA A CA 1
ATOM 601 C C . ALA A 1 81 ? 9.944 -1.699 -19.693 1.00 84.50 81 ALA A C 1
ATOM 603 O O . ALA A 1 81 ? 8.856 -1.158 -19.538 1.00 84.50 81 ALA A O 1
ATOM 604 N N . ASP A 1 82 ? 10.758 -1.964 -18.668 1.00 83.81 82 ASP A N 1
ATOM 605 C CA . ASP A 1 82 ? 10.412 -1.662 -17.280 1.00 83.81 82 ASP A CA 1
ATOM 606 C C . ASP A 1 82 ? 10.281 -0.134 -17.066 1.00 83.81 82 ASP A C 1
ATOM 608 O O . ASP A 1 82 ? 9.340 0.307 -16.410 1.00 83.8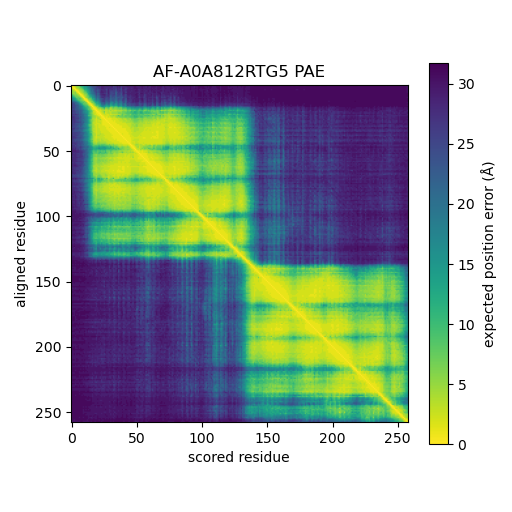1 82 ASP A O 1
ATOM 612 N N . ALA A 1 83 ? 11.163 0.680 -17.667 1.00 84.88 83 ALA A N 1
ATOM 613 C CA . ALA A 1 83 ? 11.101 2.143 -17.577 1.00 84.88 83 ALA A CA 1
ATOM 614 C C . ALA A 1 83 ? 9.904 2.754 -18.327 1.00 84.88 83 ALA A C 1
ATOM 616 O O . ALA A 1 83 ? 9.271 3.667 -17.807 1.00 84.88 83 ALA A O 1
ATOM 617 N N . GLU A 1 84 ? 9.567 2.241 -19.514 1.00 85.00 84 GLU A N 1
ATOM 618 C CA . GLU A 1 84 ? 8.366 2.640 -20.270 1.00 85.00 84 GLU A CA 1
ATOM 619 C C . GLU A 1 84 ? 7.099 2.417 -19.446 1.00 85.00 84 GLU A C 1
ATOM 621 O O . GLU A 1 84 ? 6.260 3.306 -19.334 1.00 85.00 84 GLU A O 1
ATOM 626 N N . VAL A 1 85 ? 6.992 1.260 -18.790 1.00 84.38 85 VAL A N 1
ATOM 627 C CA . VAL A 1 85 ? 5.851 0.972 -17.920 1.00 84.38 85 VAL A CA 1
ATOM 628 C C . VAL A 1 85 ? 5.807 1.917 -16.715 1.00 84.38 85 VAL A C 1
ATOM 630 O O . VAL A 1 85 ? 4.728 2.377 -16.344 1.00 84.38 85 VAL A O 1
ATOM 633 N N . GLU A 1 86 ? 6.947 2.213 -16.091 1.00 85.00 86 GLU A N 1
ATOM 634 C CA . GLU A 1 86 ? 6.994 3.106 -14.930 1.00 85.00 86 GLU A CA 1
ATOM 635 C C . GLU A 1 86 ? 6.567 4.542 -15.277 1.00 85.00 86 GLU A C 1
ATOM 637 O O . GLU A 1 86 ? 5.762 5.131 -14.553 1.00 85.00 86 GLU A O 1
ATOM 642 N N . GLU A 1 87 ? 7.027 5.082 -16.406 1.00 85.50 87 GLU A N 1
ATOM 643 C CA . GLU A 1 87 ? 6.639 6.416 -16.886 1.00 85.50 87 GLU A CA 1
ATOM 644 C C . GLU A 1 87 ? 5.163 6.483 -17.306 1.00 85.50 87 GLU A C 1
ATOM 646 O O . GLU A 1 87 ? 4.467 7.455 -17.000 1.00 85.50 87 GLU A O 1
ATOM 651 N N . ASP A 1 88 ? 4.640 5.422 -17.922 1.00 86.12 88 ASP A N 1
ATOM 652 C CA . ASP A 1 88 ? 3.213 5.277 -18.225 1.00 86.12 88 ASP A CA 1
ATOM 653 C C . ASP A 1 88 ? 2.345 5.379 -16.959 1.00 86.12 88 ASP A C 1
ATOM 655 O O . ASP A 1 88 ? 1.267 5.985 -16.965 1.00 86.12 88 ASP A O 1
ATOM 659 N N . ILE A 1 89 ? 2.793 4.757 -15.865 1.00 86.62 89 ILE A N 1
ATOM 660 C CA . ILE A 1 89 ? 2.081 4.766 -14.584 1.00 86.62 89 ILE A CA 1
ATOM 661 C C . ILE A 1 89 ? 2.171 6.145 -13.943 1.00 86.62 89 ILE A C 1
ATOM 663 O O . ILE A 1 89 ? 1.142 6.658 -13.504 1.00 86.62 89 ILE A O 1
ATOM 667 N N . LYS A 1 90 ? 3.351 6.776 -13.933 1.00 87.00 90 LYS A N 1
ATOM 668 C CA . LYS A 1 90 ? 3.507 8.153 -13.439 1.00 87.00 90 LYS A CA 1
ATOM 669 C C . LYS A 1 90 ? 2.603 9.119 -14.190 1.00 87.00 90 LYS A C 1
ATOM 671 O O . LYS A 1 90 ? 1.874 9.871 -13.552 1.00 87.00 90 LYS A O 1
ATOM 676 N N . THR A 1 91 ? 2.567 9.022 -15.517 1.00 87.56 91 THR A N 1
ATOM 677 C CA . THR A 1 91 ? 1.696 9.845 -16.366 1.00 87.56 91 THR A CA 1
ATOM 678 C C . THR A 1 91 ? 0.224 9.620 -16.018 1.00 87.56 91 THR A C 1
ATOM 680 O O . THR A 1 91 ? -0.526 10.574 -15.840 1.00 87.56 91 THR A O 1
ATOM 683 N N . CYS A 1 92 ? -0.199 8.366 -15.840 1.00 88.62 92 CYS A N 1
ATOM 684 C CA . CYS A 1 92 ? -1.558 8.055 -15.397 1.00 88.62 92 CYS A CA 1
ATOM 685 C C . CYS A 1 92 ? -1.885 8.671 -14.025 1.00 88.62 92 CYS A C 1
ATOM 687 O O . CYS A 1 92 ? -2.974 9.215 -13.834 1.00 88.62 92 CYS A O 1
ATOM 689 N N . VAL A 1 93 ? -0.957 8.609 -13.066 1.00 87.06 93 VAL A N 1
ATOM 690 C CA . VAL A 1 93 ? -1.141 9.208 -11.738 1.00 87.06 93 VAL A CA 1
ATOM 691 C C . VAL A 1 93 ? -1.212 10.733 -11.844 1.00 87.06 93 VAL A C 1
ATOM 693 O O . VAL A 1 93 ? -2.122 11.325 -11.270 1.00 87.06 93 VAL A O 1
ATOM 696 N N . GLU A 1 94 ? -0.330 11.366 -12.618 1.00 86.94 94 GLU A N 1
ATOM 697 C CA . GLU A 1 94 ? -0.332 12.810 -12.898 1.00 86.94 94 GLU A CA 1
ATOM 698 C C . GLU A 1 94 ? -1.645 13.281 -13.531 1.00 86.94 94 GLU A C 1
ATOM 700 O O . GLU A 1 94 ? -2.234 14.267 -13.087 1.00 86.94 94 GLU A O 1
ATOM 705 N N . GLU A 1 95 ? -2.154 12.558 -14.530 1.00 85.69 95 GLU A N 1
ATOM 706 C CA . GLU A 1 95 ? -3.436 12.870 -15.164 1.00 85.69 95 GLU A CA 1
ATOM 707 C C . GLU A 1 95 ? -4.595 12.805 -14.170 1.00 85.69 95 GLU A C 1
ATOM 709 O O . GLU A 1 95 ? -5.525 13.606 -14.250 1.00 85.69 95 GLU A O 1
ATOM 714 N N . GLN A 1 96 ? -4.550 11.879 -13.212 1.00 84.19 96 GLN A N 1
ATOM 715 C CA . GLN A 1 96 ? -5.581 11.775 -12.185 1.00 84.19 96 GLN A CA 1
ATOM 716 C C . GLN A 1 96 ? -5.377 12.777 -11.033 1.00 84.19 96 GLN A C 1
ATOM 718 O O . GLN A 1 96 ? -6.348 13.170 -10.375 1.00 84.19 96 GLN A O 1
ATOM 723 N N . CYS A 1 97 ? -4.140 13.194 -10.769 1.00 81.50 97 CYS A N 1
ATOM 724 C CA . CYS A 1 97 ? -3.766 14.188 -9.770 1.00 81.50 97 CYS A CA 1
ATOM 725 C C . CYS A 1 97 ? -3.771 15.590 -10.391 1.00 81.50 97 CYS A C 1
ATOM 727 O O . CYS A 1 97 ? -2.742 16.213 -10.620 1.00 81.50 97 CYS A O 1
ATOM 729 N N . HIS A 1 98 ? -4.966 16.131 -10.646 1.00 71.31 98 HIS A N 1
ATOM 730 C CA . HIS A 1 98 ? -5.146 17.521 -11.084 1.00 71.31 98 HIS A CA 1
ATOM 731 C C . HIS A 1 98 ? -4.860 18.529 -9.957 1.00 71.31 98 HIS A C 1
ATOM 733 O O . HIS A 1 98 ? -5.766 19.200 -9.457 1.00 71.31 98 HIS A O 1
ATOM 739 N N . CYS A 1 99 ? -3.610 18.637 -9.524 1.00 70.75 99 CYS A N 1
ATOM 740 C CA . CYS A 1 99 ? -3.224 19.451 -8.383 1.00 70.75 99 CYS A CA 1
ATOM 741 C C . CYS A 1 99 ? -2.116 20.454 -8.756 1.00 70.75 99 CYS A C 1
ATOM 743 O O . CYS A 1 99 ? -1.314 20.239 -9.661 1.00 70.75 99 CYS A O 1
ATOM 745 N N . PHE A 1 100 ? -2.107 21.607 -8.080 1.00 61.62 100 PHE A N 1
ATOM 746 C CA . PHE A 1 100 ? -1.175 22.712 -8.341 1.00 61.62 100 PHE A CA 1
ATOM 747 C C . PHE A 1 100 ? -0.085 22.778 -7.256 1.00 61.62 100 PHE A C 1
ATOM 749 O O . PHE A 1 100 ? 0.095 23.808 -6.609 1.00 61.62 100 PHE A O 1
ATOM 756 N N . GLY A 1 101 ? 0.627 21.665 -7.058 1.00 66.75 101 GLY A N 1
ATOM 757 C CA . GLY A 1 101 ? 1.731 21.510 -6.102 1.00 66.75 101 GLY A CA 1
ATOM 758 C C . GLY A 1 101 ? 1.338 21.485 -4.613 1.00 66.75 101 GLY A C 1
ATOM 759 O O . GLY A 1 101 ? 0.212 21.805 -4.232 1.00 66.75 101 GLY A O 1
ATOM 760 N N . GLY A 1 102 ? 2.308 21.130 -3.763 1.00 76.12 102 GLY A N 1
ATOM 761 C CA . GLY A 1 102 ? 2.184 21.076 -2.298 1.00 76.12 102 GLY A CA 1
ATOM 762 C C . GLY A 1 102 ? 1.831 19.689 -1.753 1.00 76.12 102 GLY A C 1
ATOM 763 O O . GLY A 1 102 ? 1.611 18.759 -2.518 1.00 76.12 102 GLY A O 1
ATOM 764 N N . GLU A 1 103 ? 1.710 19.572 -0.428 1.00 76.31 103 GLU A N 1
ATOM 765 C CA . GLU A 1 103 ? 1.510 18.288 0.278 1.00 76.31 103 GLU A CA 1
ATOM 766 C C . GLU A 1 103 ? 0.272 17.505 -0.200 1.00 76.31 103 GLU A C 1
ATOM 768 O O . GLU A 1 103 ? 0.232 16.283 -0.133 1.00 76.31 103 GLU A O 1
ATOM 773 N N . GLN A 1 104 ? -0.747 18.193 -0.724 1.00 73.06 104 GLN A N 1
ATOM 774 C CA . GLN A 1 104 ? -1.933 17.547 -1.299 1.00 73.06 104 GLN A CA 1
ATOM 775 C C . GLN A 1 104 ? -1.647 16.858 -2.639 1.00 73.06 104 GLN A C 1
ATOM 777 O O . GLN A 1 104 ? -2.330 15.892 -2.973 1.00 73.06 104 GLN A O 1
ATOM 782 N N . CYS A 1 105 ? -0.661 17.338 -3.403 1.00 79.44 105 CYS A N 1
ATOM 783 C CA . CYS A 1 105 ? -0.164 16.618 -4.569 1.00 79.44 105 CYS A CA 1
ATOM 784 C C . CYS A 1 105 ? 0.642 15.404 -4.145 1.00 79.44 105 CYS A C 1
ATOM 786 O O . CYS A 1 105 ? 0.390 14.329 -4.672 1.00 79.44 105 CYS A O 1
ATOM 788 N N . ASP A 1 106 ? 1.552 15.557 -3.184 1.00 80.50 106 ASP A N 1
ATOM 789 C CA . ASP A 1 106 ? 2.396 14.450 -2.725 1.00 80.50 106 ASP A CA 1
ATOM 790 C C . ASP A 1 106 ? 1.524 13.288 -2.218 1.00 80.50 106 ASP A C 1
ATOM 792 O O . ASP A 1 106 ? 1.650 12.164 -2.692 1.00 80.50 106 ASP A O 1
ATOM 796 N N . LEU A 1 107 ? 0.505 13.588 -1.402 1.00 80.25 107 LEU A N 1
ATOM 797 C CA . LEU A 1 107 ? -0.492 12.605 -0.957 1.00 80.25 107 LEU A CA 1
ATOM 798 C C . LEU A 1 107 ? -1.300 11.983 -2.106 1.00 80.25 107 LEU A C 1
ATOM 800 O O . LEU A 1 107 ? -1.724 10.837 -2.006 1.00 80.25 107 LEU A O 1
ATOM 804 N N . CYS A 1 108 ? -1.550 12.728 -3.184 1.00 82.00 108 CYS A N 1
ATOM 805 C CA . CYS A 1 108 ? -2.244 12.202 -4.357 1.00 82.00 108 CYS A CA 1
ATOM 806 C C . CYS A 1 108 ? -1.347 11.258 -5.169 1.00 82.00 108 CYS A C 1
ATOM 808 O O . CYS A 1 108 ? -1.816 10.220 -5.635 1.00 82.00 108 CYS A O 1
ATOM 810 N N . HIS A 1 109 ? -0.069 11.609 -5.322 1.00 83.38 109 HIS A N 1
ATOM 811 C CA . HIS A 1 109 ? 0.931 10.802 -6.017 1.00 83.38 109 HIS A CA 1
ATOM 812 C C . HIS A 1 109 ? 1.280 9.522 -5.256 1.00 83.38 109 HIS A C 1
ATOM 814 O O . HIS A 1 109 ? 1.597 8.518 -5.885 1.00 83.38 109 HIS A O 1
ATOM 820 N N . GLU A 1 110 ? 1.181 9.549 -3.927 1.00 81.44 110 GLU A N 1
ATOM 821 C CA . GLU A 1 110 ? 1.409 8.406 -3.039 1.00 81.44 110 GLU A CA 1
ATOM 822 C C . GLU A 1 110 ? 0.132 7.585 -2.761 1.00 81.44 110 GLU A C 1
ATOM 824 O O . GLU A 1 110 ? 0.180 6.595 -2.029 1.00 81.44 110 GLU A O 1
ATOM 829 N N . ASP A 1 111 ? -1.020 7.954 -3.340 1.00 82.31 111 ASP A N 1
ATOM 830 C CA . ASP A 1 111 ? -2.288 7.259 -3.100 1.00 82.31 111 ASP A CA 1
ATOM 831 C C . ASP A 1 111 ? -2.274 5.838 -3.687 1.00 82.31 111 ASP A C 1
ATOM 833 O O . ASP A 1 111 ? -2.328 5.622 -4.903 1.00 82.31 111 ASP A O 1
ATOM 837 N N . ALA A 1 112 ? -2.243 4.848 -2.795 1.00 78.19 112 ALA A N 1
ATOM 838 C CA . ALA A 1 112 ? -2.095 3.446 -3.159 1.00 78.19 112 ALA A CA 1
ATOM 839 C C . ALA A 1 112 ? -3.220 2.921 -4.065 1.00 78.19 112 ALA A C 1
ATOM 841 O O . ALA A 1 112 ? -2.970 2.139 -4.986 1.00 78.19 112 ALA A O 1
ATOM 842 N N . ALA A 1 113 ? -4.458 3.367 -3.834 1.00 77.69 113 ALA A N 1
ATOM 843 C CA . ALA A 1 113 ? -5.613 2.956 -4.624 1.00 77.69 113 ALA A CA 1
ATOM 844 C C . ALA A 1 113 ? -5.542 3.501 -6.060 1.00 77.69 113 ALA A C 1
ATOM 846 O O . ALA A 1 113 ? -5.879 2.802 -7.017 1.00 77.69 113 ALA A O 1
ATOM 847 N N . ARG A 1 114 ? -5.071 4.736 -6.230 1.00 81.94 114 ARG A N 1
ATOM 848 C CA . ARG A 1 114 ? -4.859 5.380 -7.529 1.00 81.94 114 ARG A CA 1
ATOM 849 C C . ARG A 1 114 ? -3.733 4.730 -8.314 1.00 81.94 114 ARG A C 1
ATOM 851 O O . ARG A 1 114 ? -3.923 4.408 -9.487 1.00 81.94 114 ARG A O 1
ATOM 858 N N . ILE A 1 115 ? -2.594 4.479 -7.668 1.00 82.12 115 ILE A N 1
ATOM 859 C CA . ILE A 1 115 ? -1.485 3.754 -8.295 1.00 82.12 115 ILE A CA 1
ATOM 860 C C . ILE A 1 115 ? -1.967 2.361 -8.730 1.00 82.12 115 ILE A C 1
ATOM 862 O O . ILE A 1 115 ? -1.754 1.973 -9.877 1.00 82.12 115 ILE A O 1
ATOM 866 N N . ALA A 1 116 ? -2.716 1.646 -7.882 1.00 79.75 116 ALA A N 1
ATOM 867 C CA . ALA A 1 116 ? -3.291 0.345 -8.227 1.00 79.75 116 ALA A CA 1
ATOM 868 C C . ALA A 1 116 ? -4.234 0.405 -9.446 1.00 79.75 116 ALA A C 1
ATOM 870 O O . ALA A 1 116 ? -4.179 -0.474 -10.307 1.00 79.75 116 ALA A O 1
ATOM 871 N N . GLN A 1 117 ? -5.053 1.456 -9.577 1.00 81.88 117 GLN A N 1
ATOM 872 C CA . GLN A 1 117 ? -5.888 1.675 -10.767 1.00 81.88 117 GLN A CA 1
ATOM 873 C C . GLN A 1 117 ? -5.047 1.890 -12.031 1.00 81.88 117 GLN A C 1
ATOM 875 O O . GLN A 1 117 ? -5.347 1.298 -13.069 1.00 81.88 117 GLN A O 1
ATOM 880 N N . CYS A 1 118 ? -3.973 2.679 -11.950 1.00 84.06 118 CYS A N 1
ATOM 881 C CA . CYS A 1 118 ? -3.032 2.867 -13.059 1.00 84.06 118 CYS A CA 1
ATOM 882 C C . CYS A 1 118 ? -2.280 1.575 -13.419 1.00 84.06 118 CYS A C 1
ATOM 884 O O . CYS A 1 118 ? -1.973 1.330 -14.588 1.00 84.06 118 CYS A O 1
ATOM 886 N N . CYS A 1 119 ? -2.051 0.711 -12.433 1.00 84.25 119 CYS A N 1
ATOM 887 C CA . CYS A 1 119 ? -1.401 -0.584 -12.589 1.00 84.25 119 CYS A CA 1
ATOM 888 C C . CYS A 1 119 ? -2.322 -1.701 -13.103 1.00 84.25 119 CYS A C 1
ATOM 890 O O . CYS A 1 119 ? -1.826 -2.728 -13.565 1.00 84.25 119 CYS A O 1
ATOM 892 N N . ALA A 1 120 ? -3.647 -1.518 -13.084 1.00 81.12 120 ALA A N 1
ATOM 893 C CA . ALA A 1 120 ? -4.622 -2.561 -13.421 1.00 81.12 120 ALA A CA 1
ATOM 894 C C . ALA A 1 120 ? -4.519 -3.086 -14.868 1.00 81.12 120 ALA A C 1
ATOM 896 O O . ALA A 1 120 ? -4.996 -4.182 -15.160 1.00 81.12 120 ALA A O 1
ATOM 897 N N . LYS A 1 121 ? -3.893 -2.322 -15.777 1.00 76.94 121 LYS A N 1
ATOM 898 C CA . LYS A 1 121 ? -3.643 -2.732 -17.170 1.00 76.94 121 LYS A CA 1
ATOM 899 C C . LYS A 1 121 ? -2.442 -3.680 -17.341 1.00 76.94 121 LYS A C 1
ATOM 901 O O . LYS A 1 121 ? -2.265 -4.200 -18.440 1.00 76.94 121 LYS A O 1
ATOM 906 N N . TYR A 1 122 ? -1.643 -3.918 -16.295 1.00 74.56 122 TYR A N 1
ATOM 907 C CA . TYR A 1 122 ? -0.430 -4.744 -16.344 1.00 74.56 122 TYR A CA 1
ATOM 908 C C . TYR A 1 122 ? -0.584 -6.062 -15.565 1.00 74.56 122 TYR A C 1
ATOM 910 O O . TYR A 1 122 ? -1.092 -6.089 -14.442 1.00 74.56 122 TYR A O 1
ATOM 918 N N . ASP A 1 123 ? -0.103 -7.163 -16.151 1.00 61.78 123 ASP A N 1
ATOM 919 C CA . ASP A 1 123 ? -0.181 -8.508 -15.567 1.00 61.78 123 ASP A CA 1
ATOM 920 C C . ASP A 1 123 ? 0.545 -8.612 -14.213 1.00 61.78 123 ASP A C 1
ATOM 922 O O . ASP A 1 123 ? 1.731 -8.298 -14.097 1.00 61.78 123 ASP A O 1
ATOM 926 N N . ALA A 1 124 ? -0.137 -9.165 -13.201 1.00 57.19 124 ALA A N 1
ATOM 927 C CA . ALA A 1 124 ? 0.352 -9.284 -11.819 1.00 57.19 124 ALA A CA 1
ATOM 928 C C . ALA A 1 124 ? 1.696 -10.033 -11.662 1.00 57.19 124 ALA A C 1
ATOM 930 O O . ALA A 1 124 ? 2.408 -9.831 -10.683 1.00 57.19 124 ALA A O 1
ATOM 931 N N . GLY A 1 125 ? 2.067 -10.895 -12.618 1.00 53.16 125 GLY A N 1
ATOM 932 C CA . GLY A 1 125 ? 3.316 -11.671 -12.588 1.00 53.16 125 GLY A CA 1
ATOM 933 C C . GLY A 1 125 ? 4.566 -10.925 -13.074 1.00 53.16 125 GLY A C 1
ATOM 934 O O . GLY A 1 125 ? 5.667 -11.460 -12.952 1.00 53.16 125 GLY A O 1
ATOM 935 N N . ALA A 1 126 ? 4.409 -9.722 -13.632 1.00 55.88 126 ALA A N 1
ATOM 936 C CA . ALA A 1 126 ? 5.493 -8.916 -14.198 1.00 55.88 126 ALA A CA 1
ATOM 937 C C . ALA A 1 126 ? 5.390 -7.431 -13.804 1.00 55.88 126 ALA A C 1
ATOM 939 O O . ALA A 1 126 ? 5.940 -6.572 -14.490 1.00 55.88 126 ALA A O 1
ATOM 940 N N . GLN A 1 127 ? 4.673 -7.127 -12.717 1.00 60.38 127 GLN A N 1
ATOM 941 C CA . GLN A 1 127 ? 4.439 -5.750 -12.296 1.00 60.38 127 GLN A CA 1
ATOM 942 C C . GLN A 1 127 ? 5.751 -5.045 -11.892 1.00 60.38 127 GLN A C 1
ATOM 944 O O . GLN A 1 127 ? 6.547 -5.620 -11.138 1.00 60.38 127 GLN A O 1
ATOM 949 N N . PRO A 1 128 ? 5.979 -3.808 -12.373 1.00 65.38 128 PRO A N 1
ATOM 950 C CA . PRO A 1 128 ? 7.109 -2.993 -11.941 1.00 65.38 128 PRO A CA 1
ATOM 951 C C . PRO A 1 128 ? 7.015 -2.657 -10.452 1.00 65.38 128 PRO A C 1
ATOM 953 O O . PRO A 1 128 ? 5.939 -2.724 -9.859 1.00 65.38 128 PRO A O 1
ATOM 956 N N . GLU A 1 129 ? 8.137 -2.265 -9.843 1.00 69.88 129 GLU A N 1
ATOM 957 C CA . GLU A 1 129 ? 8.201 -1.942 -8.407 1.00 69.88 129 GLU A CA 1
ATOM 958 C C . GLU A 1 129 ? 7.180 -0.868 -7.999 1.00 69.88 129 GLU A C 1
ATOM 960 O O . GLU A 1 129 ? 6.572 -0.995 -6.944 1.00 69.88 129 GLU A O 1
ATOM 965 N N . ILE A 1 130 ? 6.906 0.123 -8.859 1.00 72.88 130 ILE A N 1
ATOM 966 C CA . ILE A 1 130 ? 5.881 1.153 -8.609 1.00 72.88 130 ILE A CA 1
ATOM 967 C C . ILE A 1 130 ? 4.464 0.567 -8.455 1.00 72.88 130 ILE A C 1
ATOM 969 O O . ILE A 1 130 ? 3.634 1.135 -7.757 1.00 72.88 130 ILE A O 1
ATOM 973 N N . CYS A 1 131 ? 4.190 -0.588 -9.069 1.00 71.62 131 CYS A N 1
ATOM 974 C CA . CYS A 1 131 ? 2.929 -1.317 -8.927 1.00 71.62 131 CYS A CA 1
ATOM 975 C C . CYS A 1 131 ? 2.919 -2.288 -7.753 1.00 71.62 131 CYS A C 1
ATOM 977 O O . CYS A 1 131 ? 1.851 -2.771 -7.378 1.00 71.62 131 CYS A O 1
ATOM 979 N N . LYS A 1 132 ? 4.074 -2.546 -7.130 1.00 68.81 132 LYS A N 1
ATOM 980 C CA . LYS A 1 132 ? 4.156 -3.254 -5.850 1.00 68.81 132 LYS A CA 1
ATOM 981 C C . LYS A 1 132 ? 3.819 -2.311 -4.706 1.00 68.81 132 LYS A C 1
ATOM 983 O O . LYS A 1 132 ? 4.529 -2.219 -3.709 1.00 68.81 132 LYS A O 1
ATOM 988 N N . VAL A 1 133 ? 2.710 -1.610 -4.865 1.00 58.22 133 VAL A N 1
ATOM 989 C CA . VAL A 1 133 ? 2.041 -0.987 -3.745 1.00 58.22 133 VAL A CA 1
ATOM 990 C C . VAL A 1 133 ? 1.562 -2.134 -2.867 1.00 58.22 133 VAL A C 1
ATOM 992 O O . VAL A 1 133 ? 0.978 -3.092 -3.382 1.00 58.22 133 VAL A O 1
ATOM 995 N N . GLU A 1 134 ? 1.829 -2.081 -1.563 1.00 50.34 134 GLU A N 1
ATOM 996 C CA . GLU A 1 134 ? 1.101 -2.930 -0.622 1.00 50.34 134 GLU A CA 1
ATOM 997 C C . GLU A 1 134 ? -0.389 -2.666 -0.870 1.00 50.34 134 GLU A C 1
ATOM 999 O O . GLU A 1 134 ? -0.893 -1.579 -0.596 1.00 50.34 134 GLU A O 1
ATOM 1004 N N . GLN A 1 135 ? -1.061 -3.611 -1.536 1.00 47.72 135 GLN A N 1
ATOM 1005 C CA . GLN A 1 135 ? -2.451 -3.439 -1.925 1.00 47.72 135 GLN A CA 1
ATOM 1006 C C . GLN A 1 135 ? -3.285 -3.243 -0.654 1.00 47.72 135 GLN A C 1
ATOM 1008 O O . GLN A 1 135 ? -3.229 -4.105 0.225 1.00 47.72 135 GLN A O 1
ATOM 1013 N N . PRO A 1 136 ? -4.106 -2.183 -0.564 1.00 46.75 136 PRO A N 1
ATOM 1014 C CA . PRO A 1 136 ? -5.052 -2.031 0.538 1.00 46.75 136 PRO A CA 1
ATOM 1015 C C . PRO A 1 136 ? -6.192 -3.071 0.508 1.00 46.75 136 PRO A C 1
ATOM 1017 O O . PRO A 1 136 ? -6.956 -3.147 1.462 1.00 46.75 136 PRO A O 1
ATOM 1020 N N . ASP A 1 137 ? -6.286 -3.898 -0.543 1.00 51.44 137 ASP A N 1
ATOM 1021 C CA . ASP A 1 137 ? -7.373 -4.863 -0.769 1.00 51.44 137 ASP A CA 1
ATOM 1022 C C . ASP A 1 137 ? -6.923 -6.336 -0.755 1.00 51.44 137 ASP A C 1
ATOM 1024 O O . ASP A 1 137 ? -7.553 -7.198 -1.376 1.00 51.44 137 ASP A O 1
ATOM 1028 N N . VAL A 1 138 ? -5.845 -6.680 -0.046 1.00 54.50 138 VAL A N 1
ATOM 1029 C CA . VAL A 1 138 ? -5.741 -8.072 0.410 1.00 54.50 138 VAL A CA 1
ATOM 1030 C C . VAL A 1 138 ? -6.724 -8.186 1.563 1.00 54.50 138 VAL A C 1
ATOM 1032 O O . VAL A 1 138 ? -6.476 -7.595 2.610 1.00 54.50 138 VAL A O 1
ATOM 1035 N N . ASP A 1 139 ? -7.844 -8.893 1.356 1.00 64.81 139 ASP A N 1
ATOM 1036 C CA . ASP A 1 139 ? -8.764 -9.255 2.441 1.00 64.81 139 ASP A CA 1
ATOM 1037 C C . ASP A 1 139 ? -7.902 -9.698 3.638 1.00 64.81 139 ASP A C 1
ATOM 1039 O O . ASP A 1 139 ? -7.187 -10.702 3.524 1.00 64.81 139 ASP A O 1
ATOM 1043 N N . PRO A 1 140 ? -7.886 -8.941 4.753 1.00 67.56 140 PRO A N 1
ATOM 1044 C CA . PRO A 1 140 ? -6.991 -9.215 5.876 1.00 67.56 140 PRO A CA 1
ATOM 1045 C C . PRO A 1 140 ? -7.282 -10.583 6.506 1.00 67.56 140 PRO A C 1
ATOM 1047 O O . PRO A 1 140 ? -6.469 -11.115 7.262 1.00 67.56 140 PRO A O 1
ATOM 1050 N N . CYS A 1 141 ? -8.422 -11.176 6.156 1.00 80.06 141 CYS A N 1
ATOM 1051 C CA . CYS A 1 141 ? -8.879 -12.481 6.586 1.00 80.06 141 CYS A CA 1
ATOM 1052 C C . CYS A 1 141 ? -8.662 -13.576 5.527 1.00 80.06 141 CYS A C 1
ATOM 1054 O O . CYS A 1 141 ? -9.045 -14.731 5.748 1.00 80.06 141 CYS A O 1
ATOM 1056 N N . ALA A 1 142 ? -8.021 -13.260 4.396 1.00 76.94 142 ALA A N 1
ATOM 1057 C CA . ALA A 1 142 ? -7.729 -14.211 3.334 1.00 76.94 142 ALA A CA 1
ATOM 1058 C C . ALA A 1 142 ? -6.872 -15.378 3.848 1.00 76.94 142 ALA A C 1
ATOM 1060 O O . ALA A 1 142 ? -5.786 -15.205 4.399 1.00 76.94 142 ALA A O 1
ATOM 1061 N N . GLY A 1 143 ? -7.354 -16.603 3.629 1.00 75.56 143 GLY A N 1
ATOM 1062 C CA . GLY A 1 143 ? -6.665 -17.829 4.044 1.00 75.56 143 GLY A CA 1
ATOM 1063 C C . GLY A 1 143 ? -6.987 -18.303 5.465 1.00 75.56 143 GLY A C 1
ATOM 1064 O O . GLY A 1 143 ? -6.536 -19.387 5.840 1.00 75.56 143 GLY A O 1
ATOM 1065 N N . LEU A 1 144 ? -7.798 -17.559 6.224 1.00 81.62 144 LEU A N 1
ATOM 1066 C CA . LEU A 1 144 ? -8.407 -18.046 7.461 1.00 81.62 144 LEU A CA 1
ATOM 1067 C C . LEU A 1 144 ? -9.656 -18.880 7.154 1.00 81.62 144 LEU A C 1
ATOM 1069 O O . LEU A 1 144 ? -10.350 -18.663 6.160 1.00 81.62 144 LEU A O 1
ATOM 1073 N N . TYR A 1 145 ? -9.974 -19.833 8.033 1.00 76.12 145 TYR A N 1
ATOM 1074 C CA . TYR A 1 145 ? -11.159 -20.683 7.893 1.00 76.12 145 TYR A CA 1
ATOM 1075 C C . TYR A 1 145 ? -11.865 -20.884 9.236 1.00 76.12 145 TYR A C 1
ATOM 1077 O O . TYR A 1 14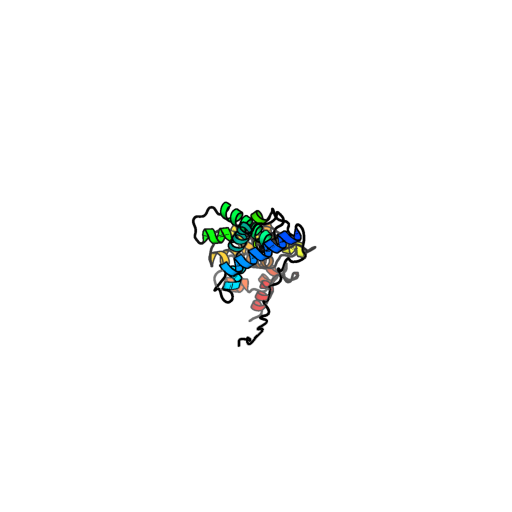5 ? -11.245 -20.908 10.297 1.00 76.12 145 TYR A O 1
ATOM 1085 N N . GLY A 1 146 ? -13.185 -21.081 9.194 1.00 80.62 146 GLY A N 1
ATOM 1086 C CA . GLY A 1 146 ? -13.982 -21.362 10.389 1.00 80.62 146 GLY A CA 1
ATOM 1087 C C . GLY A 1 146 ? -14.120 -20.152 11.319 1.00 80.62 146 GLY A C 1
ATOM 1088 O O . GLY A 1 146 ? -14.343 -19.036 10.862 1.00 80.62 146 GLY A O 1
ATOM 1089 N N . ALA A 1 147 ? -14.031 -20.380 12.632 1.00 78.50 147 ALA A N 1
ATOM 1090 C CA . ALA A 1 147 ? -14.272 -19.343 13.641 1.00 78.50 147 ALA A CA 1
ATOM 1091 C C . ALA A 1 147 ? -13.260 -18.186 13.572 1.00 78.50 147 ALA A C 1
ATOM 1093 O O . ALA A 1 147 ? -13.635 -17.042 13.802 1.00 78.50 147 ALA A O 1
ATOM 1094 N N . GLU A 1 148 ? -12.009 -18.473 13.203 1.00 78.38 148 GLU A N 1
ATOM 1095 C CA . GLU A 1 148 ? -10.948 -17.466 13.070 1.00 78.38 148 GLU A CA 1
ATOM 1096 C C . GLU A 1 148 ? -11.233 -16.492 11.921 1.00 78.38 148 GLU A C 1
ATOM 1098 O O . GLU A 1 148 ? -11.055 -15.287 12.080 1.00 78.38 148 GLU A O 1
ATOM 1103 N N . ALA A 1 149 ? -11.764 -16.993 10.800 1.00 83.44 149 ALA A N 1
ATOM 1104 C CA . ALA A 1 149 ? -12.188 -16.147 9.686 1.00 83.44 149 ALA A CA 1
ATOM 1105 C C . ALA A 1 149 ? -13.344 -15.224 10.090 1.00 83.44 149 ALA A C 1
ATOM 1107 O O . ALA A 1 149 ? -13.312 -14.036 9.797 1.00 83.44 149 ALA A O 1
ATOM 1108 N N . LEU A 1 150 ? -14.342 -15.749 10.809 1.00 82.75 150 LEU A N 1
ATOM 1109 C CA . LEU A 1 150 ? -15.496 -14.956 11.248 1.00 82.75 150 LEU A CA 1
ATOM 1110 C C . LEU A 1 150 ? -15.108 -13.870 12.260 1.00 82.75 150 LEU A C 1
ATOM 1112 O O . LEU A 1 150 ? -15.631 -12.762 12.195 1.00 82.75 150 LEU A O 1
ATOM 1116 N N . THR A 1 151 ? -14.191 -14.170 13.184 1.00 84.94 151 THR A N 1
ATOM 1117 C CA . THR A 1 151 ? -13.680 -13.180 14.142 1.00 84.94 151 THR A CA 1
ATOM 1118 C C . THR A 1 151 ? -12.836 -12.111 13.447 1.00 84.94 151 THR A C 1
ATOM 1120 O O . THR A 1 151 ? -12.976 -10.939 13.780 1.00 84.94 151 THR A O 1
ATOM 1123 N N . CYS A 1 152 ? -12.026 -12.484 12.452 1.00 85.25 152 CYS A N 1
ATOM 1124 C CA . CYS A 1 152 ? -11.266 -11.525 11.653 1.00 85.25 152 CYS A CA 1
ATOM 1125 C C . CYS A 1 152 ? -12.181 -10.593 10.842 1.00 85.25 152 CYS A C 1
ATOM 1127 O O . CYS A 1 152 ? -12.012 -9.378 10.894 1.00 85.25 152 CYS A O 1
ATOM 1129 N N . VAL A 1 153 ? -13.186 -11.143 10.146 1.00 86.25 153 VAL A N 1
ATOM 1130 C CA . VAL A 1 153 ? -14.137 -10.344 9.351 1.00 86.25 153 VAL A CA 1
ATOM 1131 C C . VAL A 1 153 ? -14.892 -9.368 10.248 1.00 86.25 153 VAL A C 1
ATOM 1133 O O . VAL A 1 153 ? -15.037 -8.202 9.902 1.00 86.25 153 VAL A O 1
ATOM 1136 N N . TRP A 1 154 ? -15.295 -9.810 11.441 1.00 88.06 154 TRP A N 1
ATOM 1137 C CA . TRP A 1 154 ? -15.901 -8.927 12.433 1.00 88.06 154 TRP A CA 1
ATOM 1138 C C . TRP A 1 154 ? -14.977 -7.784 12.850 1.00 88.06 154 TRP A C 1
ATOM 1140 O O . TRP A 1 154 ? -15.406 -6.634 12.894 1.00 88.06 154 TRP A O 1
ATOM 1150 N N . GLU A 1 155 ? -13.708 -8.069 13.128 1.00 87.88 155 GLU A N 1
ATOM 1151 C CA . GLU A 1 155 ? -12.742 -7.031 13.490 1.00 87.88 155 GLU A CA 1
ATOM 1152 C C . GLU A 1 155 ? -12.551 -6.007 12.364 1.00 87.88 155 GLU A C 1
ATOM 1154 O O . GLU A 1 155 ? -12.553 -4.801 12.622 1.00 87.88 155 GLU A O 1
ATOM 1159 N N . ALA A 1 156 ? -12.458 -6.474 11.118 1.00 86.06 156 ALA A N 1
ATOM 1160 C CA . ALA A 1 156 ? -12.302 -5.623 9.942 1.00 86.06 156 ALA A CA 1
ATOM 1161 C C . ALA A 1 156 ? -13.533 -4.730 9.699 1.00 86.06 156 ALA A C 1
ATOM 1163 O O . ALA A 1 156 ? -13.398 -3.517 9.510 1.00 86.06 156 ALA A O 1
ATOM 1164 N N . ASP A 1 157 ? -14.734 -5.302 9.766 1.00 87.19 157 ASP A N 1
ATOM 1165 C CA . ASP A 1 157 ? -15.989 -4.578 9.563 1.00 87.19 157 ASP A CA 1
ATOM 1166 C C . ASP A 1 157 ? -16.242 -3.556 10.683 1.00 87.19 157 ASP A C 1
ATOM 1168 O O . ASP A 1 157 ? -16.574 -2.396 10.412 1.00 87.19 157 ASP A O 1
ATOM 1172 N N . ALA A 1 158 ? -16.017 -3.944 11.943 1.00 87.62 158 ALA A N 1
ATOM 1173 C CA . ALA A 1 158 ? -16.145 -3.045 13.087 1.00 87.62 158 ALA A CA 1
ATOM 1174 C C . ALA A 1 158 ? -15.129 -1.894 13.022 1.00 87.62 158 ALA A C 1
ATOM 1176 O O . ALA A 1 158 ? -15.494 -0.747 13.283 1.00 87.62 158 ALA A O 1
ATOM 1177 N N . SER A 1 159 ? -13.883 -2.171 12.624 1.00 87.44 159 SER A N 1
ATOM 1178 C CA . SER A 1 159 ? -12.852 -1.142 12.423 1.00 87.44 159 SER A CA 1
ATOM 1179 C C . SER A 1 159 ? -13.247 -0.170 11.317 1.00 87.44 159 SER A C 1
ATOM 1181 O O . SER A 1 159 ? -13.247 1.038 11.529 1.00 87.44 159 SER A O 1
ATOM 1183 N N . THR A 1 160 ? -13.719 -0.687 10.182 1.00 86.94 160 THR A N 1
ATOM 1184 C CA . THR A 1 160 ? -14.203 0.134 9.064 1.00 86.94 160 THR A CA 1
ATOM 1185 C C . THR A 1 160 ? -15.385 1.021 9.471 1.00 86.94 160 THR A C 1
ATOM 1187 O O . THR A 1 160 ? -15.496 2.167 9.028 1.00 86.94 160 THR A O 1
ATOM 1190 N N . CYS A 1 161 ? -16.292 0.514 10.310 1.00 90.31 161 CYS A N 1
ATOM 1191 C CA . CYS A 1 161 ? -17.379 1.306 10.883 1.00 90.31 161 CYS A CA 1
ATOM 1192 C C . CYS A 1 161 ? -16.844 2.453 11.755 1.00 90.31 161 CYS A C 1
ATOM 1194 O O . CYS A 1 161 ? -17.265 3.598 11.584 1.00 90.31 161 CYS A O 1
ATOM 1196 N N . ILE A 1 162 ? -15.877 2.175 12.636 1.00 88.25 162 ILE A N 1
ATOM 1197 C CA . ILE A 1 162 ? -15.258 3.184 13.509 1.00 88.25 162 ILE A CA 1
ATOM 1198 C C . ILE A 1 162 ? -14.548 4.254 12.679 1.00 88.25 162 ILE A C 1
ATOM 1200 O O . ILE A 1 162 ? -14.752 5.439 12.930 1.00 88.25 162 ILE A O 1
ATOM 1204 N N . ASP A 1 163 ? -13.789 3.857 11.659 1.00 85.44 163 ASP A N 1
ATOM 1205 C CA . ASP A 1 163 ? -13.073 4.777 10.772 1.00 85.44 163 ASP A CA 1
ATOM 1206 C C . ASP A 1 163 ? -14.033 5.742 10.067 1.00 85.44 163 ASP A C 1
ATOM 1208 O O . ASP A 1 163 ? -13.766 6.940 9.970 1.00 85.44 163 ASP A O 1
ATOM 1212 N N . LYS A 1 164 ? -15.193 5.245 9.621 1.00 85.69 164 LYS A N 1
ATOM 1213 C CA . LYS A 1 164 ? -16.242 6.076 9.011 1.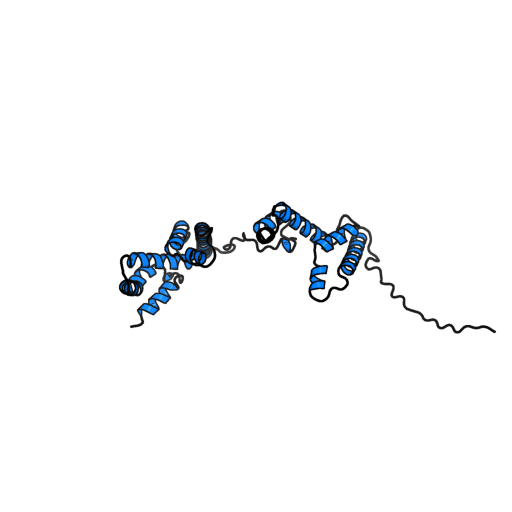00 85.69 164 LYS A CA 1
ATOM 1214 C C . LYS A 1 164 ? -16.868 7.043 10.009 1.00 85.69 164 LYS A C 1
ATOM 1216 O O . LYS A 1 164 ? -17.068 8.208 9.677 1.00 85.69 164 LYS A O 1
ATOM 1221 N N . GLU A 1 165 ? -17.165 6.584 11.219 1.00 84.19 165 GLU A N 1
ATOM 1222 C CA . GLU A 1 165 ? -17.720 7.423 12.291 1.00 84.19 165 GLU A CA 1
ATOM 1223 C C . GLU A 1 165 ? -16.710 8.467 12.798 1.00 84.19 165 GLU A C 1
ATOM 1225 O O . GLU A 1 165 ? -17.093 9.535 13.279 1.00 84.19 165 GLU A O 1
ATOM 1230 N N . CYS A 1 166 ? -15.417 8.176 12.674 1.00 84.25 166 CYS A N 1
ATOM 1231 C CA . CYS A 1 166 ? -14.316 9.067 13.023 1.00 84.25 166 CYS A CA 1
ATOM 1232 C C . CYS A 1 166 ? -13.781 9.859 11.816 1.00 84.25 166 CYS A C 1
ATOM 1234 O O . CYS A 1 166 ? -12.832 10.631 11.955 1.00 84.25 166 CYS A O 1
ATOM 1236 N N . ALA A 1 167 ? -14.401 9.755 10.638 1.00 79.50 167 ALA A N 1
ATOM 1237 C CA . ALA A 1 167 ? -13.958 10.481 9.456 1.00 79.50 167 ALA A CA 1
ATOM 1238 C C . ALA A 1 167 ? -14.039 12.003 9.690 1.00 79.50 167 ALA A C 1
ATOM 1240 O O . ALA A 1 167 ? -15.117 12.578 9.841 1.00 79.50 167 ALA A O 1
ATOM 1241 N N . GLY A 1 168 ? -12.877 12.665 9.721 1.00 74.00 168 GLY A N 1
ATOM 1242 C CA . GLY A 1 168 ? -12.760 14.114 9.926 1.00 74.00 168 GLY A CA 1
ATOM 1243 C C . GLY A 1 168 ? -12.109 14.550 11.242 1.00 74.00 168 GLY A C 1
ATOM 1244 O O . GLY A 1 168 ? -11.972 15.754 11.463 1.00 74.00 168 GLY A O 1
ATOM 1245 N N . CYS A 1 169 ? -11.672 13.622 12.101 1.00 76.81 169 CYS A N 1
ATOM 1246 C CA . CYS A 1 169 ? -10.801 13.954 13.231 1.00 76.81 169 CYS A CA 1
ATOM 1247 C C . CYS A 1 169 ? -9.320 14.041 12.836 1.00 76.81 169 CYS A C 1
ATOM 1249 O O . CYS A 1 169 ? -8.875 13.461 11.849 1.00 76.81 169 CYS A O 1
ATOM 1251 N N . SER A 1 170 ? -8.531 14.760 13.638 1.00 68.31 170 SER A N 1
ATOM 1252 C CA . SER A 1 170 ? -7.069 14.742 13.558 1.00 68.31 170 SER A CA 1
ATOM 1253 C C . SER A 1 170 ? -6.440 14.788 14.954 1.00 68.31 170 SER A C 1
ATOM 1255 O O . SER A 1 170 ? -7.039 15.275 15.919 1.00 68.31 170 SER A O 1
ATOM 1257 N N . GLY A 1 171 ? -5.236 14.224 15.080 1.00 75.31 171 GLY A N 1
ATOM 1258 C CA . GLY A 1 171 ? -4.488 14.184 16.340 1.00 75.31 171 GLY A CA 1
ATOM 1259 C C . GLY A 1 171 ? -5.196 13.408 17.459 1.00 75.31 171 GLY A C 1
ATOM 1260 O O . GLY A 1 171 ? -5.802 12.360 17.234 1.00 75.31 171 GLY A O 1
ATOM 1261 N N . GLU A 1 172 ? -5.125 13.929 18.684 1.00 75.94 172 GLU A N 1
ATOM 1262 C CA . GLU A 1 172 ? -5.650 13.280 19.898 1.00 75.94 172 GLU A CA 1
ATOM 1263 C C . GLU A 1 172 ? -7.170 13.062 19.863 1.00 75.94 172 GLU A C 1
ATOM 1265 O O . GLU A 1 172 ? -7.680 12.110 20.450 1.00 75.94 172 GLU A O 1
ATOM 1270 N N . GLN A 1 173 ? -7.908 13.896 19.122 1.00 75.56 173 GLN A N 1
ATOM 1271 C CA . GLN A 1 173 ? -9.356 13.736 18.963 1.00 75.56 173 GLN A CA 1
ATOM 1272 C C . GLN A 1 173 ? -9.705 12.444 18.221 1.00 75.56 173 GLN A C 1
ATOM 1274 O O . GLN A 1 173 ? -10.711 11.812 18.532 1.00 75.56 173 GLN A O 1
ATOM 1279 N N . CYS A 1 174 ? -8.851 12.020 17.286 1.00 76.56 174 CYS A N 1
ATOM 1280 C CA . CYS A 1 174 ? -9.023 10.756 16.580 1.00 76.56 174 CYS A CA 1
ATOM 1281 C C . CYS A 1 174 ? -8.749 9.564 17.484 1.00 76.56 174 CYS A C 1
ATOM 1283 O O . CYS A 1 174 ? -9.542 8.631 17.534 1.00 76.56 174 CYS A O 1
ATOM 1285 N N . GLN A 1 175 ? -7.699 9.635 18.298 1.00 80.12 175 GLN A N 1
ATOM 1286 C CA . GLN A 1 175 ? -7.426 8.583 19.274 1.00 80.12 175 GLN A CA 1
ATOM 1287 C C . GLN A 1 175 ? -8.585 8.411 20.262 1.00 80.12 175 GLN A C 1
ATOM 1289 O O . GLN A 1 175 ? -8.999 7.284 20.519 1.00 80.12 175 GLN A O 1
ATOM 1294 N N . LEU A 1 176 ? -9.155 9.513 20.759 1.00 83.56 176 LEU A N 1
ATOM 1295 C CA . LEU A 1 176 ? -10.330 9.472 21.631 1.00 83.56 176 LEU A CA 1
ATOM 1296 C C . LEU A 1 176 ? -11.571 8.937 20.909 1.00 83.56 176 LEU A C 1
ATOM 1298 O O . LEU A 1 176 ? -12.323 8.167 21.496 1.00 83.56 176 LEU A O 1
ATOM 1302 N N . CYS A 1 177 ? -11.766 9.301 19.639 1.00 81.75 177 CYS A N 1
ATOM 1303 C CA . CYS A 1 177 ? -12.882 8.818 18.831 1.00 81.75 177 CYS A CA 1
ATOM 1304 C C . CYS A 1 177 ? -12.842 7.294 18.647 1.00 81.75 177 CYS A C 1
ATOM 1306 O O . CYS A 1 177 ? -13.860 6.633 18.845 1.00 81.75 177 CYS A O 1
ATOM 1308 N N . HIS A 1 178 ? -11.666 6.736 18.346 1.00 82.69 178 HIS A N 1
ATOM 1309 C CA . HIS A 1 178 ? -11.473 5.292 18.178 1.00 82.69 178 HIS A CA 1
ATOM 1310 C C . HIS A 1 178 ? -11.510 4.514 19.502 1.00 82.69 178 HIS A C 1
ATOM 1312 O O . HIS A 1 178 ? -11.728 3.307 19.497 1.00 82.69 178 HIS A O 1
ATOM 1318 N N . GLN A 1 179 ? -11.291 5.184 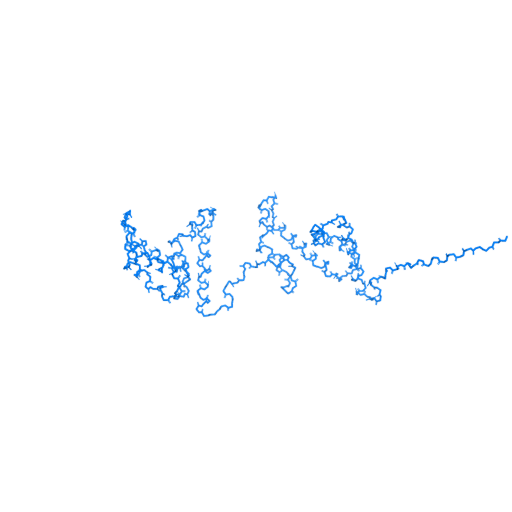20.637 1.00 82.19 179 GLN A N 1
ATOM 1319 C CA . GLN A 1 179 ? -11.317 4.576 21.975 1.00 82.19 179 GLN A CA 1
ATOM 1320 C C . GLN A 1 179 ? -12.655 4.771 22.700 1.00 82.19 179 GLN A C 1
ATOM 1322 O O . GLN A 1 179 ? -12.821 4.326 23.836 1.00 82.19 179 GLN A O 1
ATOM 1327 N N . GLU A 1 180 ? -13.622 5.446 22.080 1.00 87.31 180 GLU A N 1
ATOM 1328 C CA . GLU A 1 180 ? -14.923 5.684 22.689 1.00 87.31 180 GLU A CA 1
ATOM 1329 C C . GLU A 1 180 ? -15.720 4.374 22.773 1.00 87.31 180 GLU A C 1
ATOM 1331 O O . GLU A 1 180 ? -16.321 3.929 21.794 1.00 87.31 180 GLU A O 1
ATOM 1336 N N . ALA A 1 181 ? -15.762 3.774 23.968 1.00 84.12 181 ALA A N 1
ATOM 1337 C CA . ALA A 1 181 ? -16.357 2.456 24.197 1.00 84.12 181 ALA A CA 1
ATOM 1338 C C . ALA A 1 181 ? -17.785 2.319 23.648 1.00 84.12 181 ALA A C 1
ATOM 1340 O O . ALA A 1 181 ? -18.100 1.305 23.040 1.00 84.12 181 ALA A O 1
ATOM 1341 N N . ALA A 1 182 ? -18.633 3.344 23.785 1.00 86.38 182 ALA A N 1
ATOM 1342 C CA . ALA A 1 182 ? -20.007 3.308 23.278 1.00 86.38 182 ALA A CA 1
ATOM 1343 C C . ALA A 1 182 ? -20.085 3.275 21.739 1.00 86.38 182 ALA A C 1
ATOM 1345 O O . ALA A 1 182 ? -20.985 2.646 21.178 1.00 86.38 182 ALA A O 1
ATOM 1346 N N . LYS A 1 183 ? -19.150 3.942 21.051 1.00 89.81 183 LYS A N 1
ATOM 1347 C CA . LYS A 1 183 ? -19.057 3.938 19.586 1.00 89.81 183 LYS A CA 1
ATOM 1348 C C . LYS A 1 183 ? -18.519 2.603 19.089 1.00 89.81 183 LYS A C 1
ATOM 1350 O O . LYS A 1 183 ? -19.160 1.972 18.254 1.00 89.81 183 LYS A O 1
ATOM 1355 N N . VAL A 1 184 ? -17.400 2.152 19.660 1.00 89.81 184 VAL A N 1
ATOM 1356 C CA . VAL A 1 184 ? -16.805 0.845 19.344 1.00 89.81 184 VAL A CA 1
ATOM 1357 C C . VAL A 1 184 ? -17.832 -0.261 19.576 1.00 89.81 184 VAL A C 1
ATOM 1359 O O . VAL A 1 184 ? -18.055 -1.086 18.700 1.00 89.81 184 VAL A O 1
ATOM 1362 N N . HIS A 1 185 ? -18.538 -0.225 20.707 1.00 89.50 185 HIS A N 1
ATOM 1363 C CA . HIS A 1 185 ? -19.598 -1.172 21.033 1.00 89.50 185 HIS A CA 1
ATOM 1364 C C . HIS A 1 185 ? -20.704 -1.196 19.974 1.00 89.50 185 HIS A C 1
ATOM 1366 O O . HIS A 1 185 ? -21.090 -2.277 19.537 1.00 89.50 185 HIS A O 1
ATOM 1372 N N . ARG A 1 186 ? -21.191 -0.034 19.526 1.00 91.94 186 ARG A N 1
ATOM 1373 C CA . ARG A 1 186 ? -22.226 0.034 18.486 1.00 91.94 186 ARG A CA 1
ATOM 1374 C C . ARG A 1 186 ? -21.750 -0.585 17.173 1.00 91.94 186 ARG A C 1
ATOM 1376 O O . ARG A 1 186 ? -22.417 -1.474 16.660 1.00 91.94 186 ARG A O 1
ATOM 1383 N N . CYS A 1 187 ? -20.572 -0.188 16.694 1.00 92.44 187 CYS A N 1
ATOM 1384 C CA . CYS A 1 187 ? -19.984 -0.772 15.488 1.00 92.44 187 CYS A CA 1
ATOM 1385 C C . CYS A 1 187 ? -19.787 -2.290 15.621 1.00 92.44 187 CYS A C 1
ATOM 1387 O O . CYS A 1 187 ? -20.053 -3.040 14.688 1.00 92.44 187 CYS A O 1
ATOM 1389 N N . CYS A 1 188 ? -19.385 -2.767 16.798 1.00 91.31 188 CYS A N 1
ATOM 1390 C CA . CYS A 1 188 ? -19.257 -4.193 17.068 1.00 91.31 188 CYS A CA 1
ATOM 1391 C C . CYS A 1 188 ? -20.604 -4.932 17.092 1.00 91.31 188 CYS A C 1
ATOM 1393 O O . CYS A 1 188 ? -20.649 -6.071 16.639 1.00 91.31 188 CYS A O 1
ATOM 1395 N N . GLN A 1 189 ? -21.683 -4.326 17.599 1.00 89.88 189 GLN A N 1
ATOM 1396 C CA . GLN A 1 189 ? -23.027 -4.922 17.560 1.00 89.88 189 GLN A CA 1
ATOM 1397 C C . GLN A 1 189 ? -23.575 -5.006 16.136 1.00 89.88 189 GLN A C 1
ATOM 1399 O O . GLN A 1 189 ? -24.137 -6.030 15.753 1.00 89.88 189 GLN A O 1
ATOM 1404 N N . ASP A 1 190 ? -23.405 -3.941 15.354 1.00 89.62 190 ASP A N 1
ATOM 1405 C CA . ASP A 1 190 ? -23.951 -3.852 13.998 1.00 89.62 190 ASP A CA 1
ATOM 1406 C C . ASP A 1 190 ? -23.288 -4.856 13.035 1.00 89.62 190 ASP A C 1
ATOM 1408 O O . ASP A 1 190 ? -23.900 -5.266 12.048 1.00 89.62 190 ASP A O 1
ATOM 1412 N N . HIS A 1 191 ? -22.068 -5.294 13.359 1.00 88.81 191 HIS A N 1
ATOM 1413 C CA . HIS A 1 191 ? -21.256 -6.208 12.558 1.00 88.81 191 HIS A CA 1
ATOM 1414 C C . HIS A 1 191 ? -20.958 -7.541 13.271 1.00 88.81 191 HIS A C 1
ATOM 1416 O O . HIS A 1 191 ? -19.902 -8.130 13.083 1.00 88.81 191 HIS A O 1
ATOM 1422 N N . GLU A 1 192 ? -21.856 -8.048 14.120 1.00 86.12 192 GLU A N 1
ATOM 1423 C CA . GLU A 1 192 ? -21.643 -9.331 14.807 1.00 86.12 192 GLU A CA 1
ATOM 1424 C C . GLU A 1 192 ? -21.693 -10.533 13.836 1.00 86.12 192 GLU A C 1
ATOM 1426 O O . GLU A 1 192 ? -22.744 -10.873 13.287 1.00 86.12 192 GLU A O 1
ATOM 1431 N N . HIS A 1 193 ? -20.559 -11.226 13.661 1.00 78.00 193 HIS A N 1
ATOM 1432 C CA . HIS A 1 193 ? -20.447 -12.399 12.769 1.00 78.00 193 HIS A CA 1
ATOM 1433 C C . HIS A 1 193 ? -20.197 -13.737 13.485 1.00 78.00 193 HIS A C 1
ATOM 1435 O O . HIS A 1 193 ? -20.242 -14.795 12.852 1.00 78.00 193 HIS A O 1
ATOM 1441 N N . SER A 1 194 ? -19.900 -13.728 14.785 1.00 80.25 194 SER A N 1
ATOM 1442 C CA . SER A 1 194 ? -19.473 -14.912 15.540 1.00 80.25 194 SER A CA 1
ATOM 1443 C C . SER A 1 194 ? -19.905 -14.818 16.998 1.00 80.25 194 SER A C 1
ATOM 1445 O O . SER A 1 194 ? -20.138 -13.739 17.517 1.00 80.25 194 SER A O 1
ATOM 1447 N N . THR A 1 195 ? -19.935 -15.947 17.705 1.00 76.88 195 THR A N 1
ATOM 1448 C CA . THR A 1 195 ? -20.093 -15.954 19.169 1.00 76.88 195 THR A CA 1
ATOM 1449 C C . THR A 1 195 ? -18.810 -15.560 19.906 1.00 76.88 195 THR A C 1
ATOM 1451 O O . THR A 1 195 ? -18.827 -15.383 21.122 1.00 76.88 195 THR A O 1
ATOM 1454 N N . THR A 1 196 ? -17.689 -15.476 19.186 1.00 79.81 196 THR A N 1
ATOM 1455 C CA . THR A 1 196 ? -16.374 -15.127 19.728 1.00 79.81 196 THR A CA 1
ATOM 1456 C C . THR A 1 196 ? -15.964 -13.747 19.212 1.00 79.81 196 THR A C 1
ATOM 1458 O O . THR A 1 196 ? -15.464 -13.653 18.085 1.00 79.81 196 THR A O 1
ATOM 1461 N N . PRO A 1 197 ? -16.174 -12.678 20.001 1.00 81.56 197 PRO A N 1
ATOM 1462 C CA . PRO A 1 197 ? -15.807 -11.332 19.588 1.00 81.56 197 PRO A CA 1
ATOM 1463 C C . PRO A 1 197 ? -14.296 -11.142 19.499 1.00 81.56 197 PRO A C 1
ATOM 1465 O O . PRO A 1 197 ? -13.562 -11.706 20.321 1.00 81.56 197 PRO A O 1
ATOM 1468 N N . PRO A 1 198 ? -13.825 -10.308 18.554 1.00 85.62 198 PRO A N 1
ATOM 1469 C CA . PRO A 1 198 ? -12.455 -9.827 18.582 1.00 85.62 198 PRO A CA 1
ATOM 1470 C C . PRO A 1 198 ? -12.231 -8.990 19.844 1.00 85.62 198 PRO A C 1
ATOM 1472 O O . PRO A 1 198 ? -13.169 -8.454 20.448 1.00 85.62 198 PRO A O 1
ATOM 1475 N N . LYS A 1 199 ? -10.968 -8.872 20.256 1.00 84.19 199 LYS A N 1
ATOM 1476 C CA . LYS A 1 199 ? -10.589 -8.240 21.526 1.00 84.19 199 LYS A CA 1
ATOM 1477 C C . LYS A 1 199 ? -11.154 -6.827 21.680 1.00 84.19 199 LYS A C 1
ATOM 1479 O O . LYS A 1 199 ? -11.707 -6.520 22.731 1.00 84.19 199 LYS A O 1
ATOM 1484 N N . MET A 1 200 ? -11.071 -6.000 20.635 1.00 86.50 200 MET A N 1
ATOM 1485 C CA . MET A 1 200 ? -11.594 -4.628 20.667 1.00 86.50 200 MET A CA 1
ATOM 1486 C C . MET A 1 200 ? -13.095 -4.576 20.987 1.00 86.50 200 MET A C 1
ATOM 1488 O O . MET A 1 200 ? -13.537 -3.727 21.758 1.00 86.50 200 MET A O 1
ATOM 1492 N N . CYS A 1 201 ? -13.866 -5.528 20.456 1.00 88.19 201 CYS A N 1
ATOM 1493 C CA . CYS A 1 201 ? -15.296 -5.624 20.703 1.00 88.19 201 CYS A CA 1
ATOM 1494 C C . CYS A 1 201 ? -15.581 -6.165 22.100 1.00 88.19 201 CYS A C 1
ATOM 1496 O O . CYS A 1 201 ? -16.399 -5.593 22.815 1.00 88.19 201 CYS A O 1
ATOM 1498 N N . ALA A 1 202 ? -14.872 -7.215 22.527 1.00 85.12 202 ALA A N 1
ATOM 1499 C CA . ALA A 1 202 ? -14.987 -7.757 23.881 1.00 85.12 202 ALA A CA 1
ATOM 1500 C C . ALA A 1 202 ? -14.731 -6.681 24.950 1.00 85.12 202 ALA A C 1
ATOM 1502 O O . ALA A 1 202 ? -15.506 -6.546 25.896 1.00 85.12 202 ALA A O 1
ATOM 1503 N N . ASP A 1 203 ? -13.680 -5.885 24.768 1.00 84.56 203 ASP A N 1
ATOM 1504 C CA . ASP A 1 203 ? -13.320 -4.797 25.673 1.00 84.56 203 ASP A CA 1
ATOM 1505 C C . ASP A 1 203 ? -14.394 -3.686 25.670 1.00 84.56 203 ASP A C 1
ATOM 1507 O O . ASP A 1 203 ? -14.845 -3.270 26.739 1.00 84.56 203 ASP A O 1
ATOM 1511 N N . ALA A 1 204 ? -14.910 -3.286 24.501 1.00 87.19 204 ALA A N 1
ATOM 1512 C CA . ALA A 1 204 ? -15.981 -2.288 24.397 1.00 87.19 204 ALA A CA 1
ATOM 1513 C C . ALA A 1 204 ? -17.327 -2.750 24.994 1.00 87.19 204 ALA A C 1
ATOM 1515 O O . ALA A 1 204 ? -18.042 -1.951 25.613 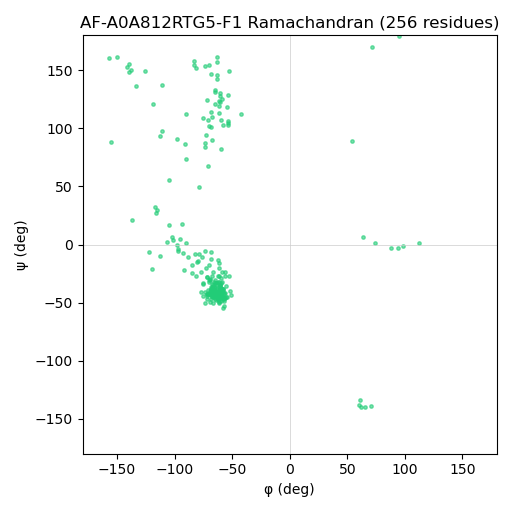1.00 87.19 204 ALA A O 1
ATOM 1516 N N . PHE A 1 205 ? -17.669 -4.037 24.855 1.00 88.19 205 PHE A N 1
ATOM 1517 C CA . PHE A 1 205 ? -18.844 -4.642 25.490 1.00 88.19 205 PHE A CA 1
ATOM 1518 C C . PHE A 1 205 ? -18.748 -4.574 27.017 1.00 88.19 205 PHE A C 1
ATOM 1520 O O . PHE A 1 205 ? -19.711 -4.190 27.685 1.00 88.19 205 PHE A O 1
ATOM 1527 N N . VAL A 1 206 ? -17.586 -4.926 27.573 1.00 85.94 206 VAL A N 1
ATOM 1528 C CA . VAL A 1 206 ? -17.336 -4.890 29.021 1.00 85.94 206 VAL A CA 1
ATOM 1529 C C . VAL A 1 206 ? -17.372 -3.455 29.539 1.00 85.94 206 VAL A C 1
ATOM 1531 O O . VAL A 1 206 ? -18.026 -3.192 30.549 1.00 85.94 206 VAL A O 1
ATOM 1534 N N . ASP A 1 207 ? -16.727 -2.517 28.847 1.00 86.62 207 ASP A N 1
ATOM 1535 C CA . ASP A 1 207 ? -16.708 -1.109 29.246 1.00 86.62 207 ASP A CA 1
ATOM 1536 C C . ASP A 1 207 ? -18.099 -0.472 29.196 1.00 86.62 207 ASP A C 1
ATOM 1538 O O . ASP A 1 207 ? -18.465 0.259 30.119 1.00 86.62 207 ASP A O 1
ATOM 1542 N N . THR A 1 208 ? -18.907 -0.789 28.180 1.00 87.19 208 THR A N 1
ATOM 1543 C CA . THR A 1 208 ? -20.288 -0.291 28.118 1.00 87.19 208 THR A CA 1
ATOM 1544 C C . THR A 1 208 ? -21.158 -0.913 29.208 1.00 87.19 208 THR A C 1
ATOM 1546 O O . THR A 1 208 ? -21.862 -0.184 29.902 1.00 87.19 208 THR A O 1
ATOM 1549 N N . CYS A 1 209 ? -21.053 -2.226 29.444 1.00 88.06 209 CYS A N 1
ATOM 1550 C CA . CYS A 1 209 ? -21.748 -2.892 30.551 1.00 88.06 209 CYS A CA 1
ATOM 1551 C C . CYS A 1 209 ? -21.403 -2.253 31.905 1.00 88.06 209 CYS A C 1
ATOM 1553 O O . CYS A 1 209 ? -22.277 -2.005 32.732 1.00 88.06 209 CYS A O 1
ATOM 1555 N N . MET A 1 210 ? -20.127 -1.925 32.115 1.00 86.06 210 MET A N 1
ATOM 1556 C CA . MET A 1 210 ? -19.654 -1.234 33.314 1.00 86.06 210 MET A CA 1
ATOM 1557 C C . MET A 1 210 ? -20.192 0.187 33.435 1.00 86.06 210 MET A C 1
ATOM 1559 O O . MET A 1 210 ? -20.524 0.626 34.535 1.00 86.06 210 MET A O 1
ATOM 1563 N N . ALA A 1 211 ? -20.259 0.918 32.323 1.00 85.12 211 ALA A N 1
ATOM 1564 C CA . ALA A 1 211 ? -20.822 2.258 32.299 1.00 85.12 211 ALA A CA 1
ATOM 1565 C C . ALA A 1 211 ? -22.308 2.242 32.677 1.00 85.12 211 ALA A C 1
ATOM 1567 O O . ALA A 1 211 ? -22.716 3.055 33.495 1.00 85.12 211 ALA A O 1
ATOM 1568 N N . GLU A 1 212 ? -23.080 1.283 32.159 1.00 87.19 212 GLU A N 1
ATOM 1569 C CA . GLU A 1 212 ? -24.49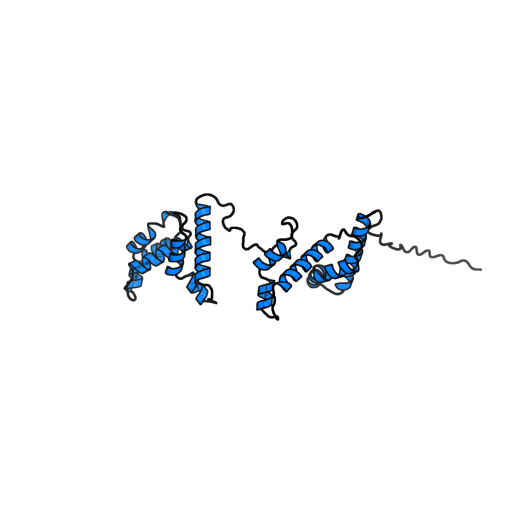8 1.103 32.492 1.00 87.19 212 GLU A CA 1
ATOM 1570 C C . GLU A 1 212 ? -24.704 0.649 33.945 1.00 87.19 212 GLU A C 1
ATOM 1572 O O . GLU A 1 212 ? -25.551 1.185 34.656 1.00 87.19 212 GLU A O 1
ATOM 1577 N N . GLN A 1 213 ? -23.909 -0.315 34.419 1.00 86.56 213 GLN A N 1
ATOM 1578 C CA . GLN A 1 213 ? -24.006 -0.845 35.784 1.00 86.56 213 GLN A CA 1
ATOM 1579 C C . GLN A 1 213 ? -23.645 0.207 36.845 1.00 86.56 213 GLN A C 1
ATOM 1581 O O . GLN A 1 213 ? -24.191 0.178 37.948 1.00 86.56 213 GLN A O 1
ATOM 1586 N N . CYS A 1 214 ? -22.733 1.121 36.512 1.00 86.44 214 CYS A N 1
ATOM 1587 C CA . CYS A 1 214 ? -22.284 2.208 37.379 1.00 86.44 214 CYS A CA 1
ATOM 1588 C C . CYS A 1 214 ? -22.864 3.572 36.987 1.00 86.44 214 CYS A C 1
ATOM 1590 O O . CYS A 1 214 ? -22.342 4.606 37.425 1.00 86.44 214 CYS A O 1
ATOM 1592 N N . ASP A 1 215 ? -23.923 3.590 36.176 1.00 84.62 215 ASP A N 1
ATOM 1593 C CA . ASP A 1 215 ? -24.576 4.826 35.769 1.00 84.62 215 ASP A CA 1
ATOM 1594 C C . ASP A 1 215 ? -25.176 5.549 36.985 1.00 84.62 215 ASP A C 1
ATOM 1596 O O . ASP A 1 215 ? -25.652 4.936 37.944 1.00 84.62 215 ASP A O 1
ATOM 1600 N N . GLY A 1 216 ? -25.091 6.879 36.989 1.00 77.81 216 GLY A N 1
ATOM 1601 C CA . GLY A 1 216 ? -25.558 7.709 38.105 1.00 77.81 216 GLY A CA 1
ATOM 1602 C C . GLY A 1 216 ? -24.681 7.693 39.366 1.00 77.81 216 GLY A C 1
ATOM 1603 O O . GLY A 1 216 ? -25.006 8.381 40.337 1.00 77.81 216 GLY A O 1
ATOM 1604 N N . CYS A 1 217 ? -23.559 6.970 39.370 1.00 81.12 217 CYS A N 1
ATOM 1605 C CA . CYS A 1 217 ? -22.557 7.105 40.425 1.00 81.12 217 CYS A CA 1
ATOM 1606 C C . CYS A 1 217 ? -21.831 8.465 40.309 1.00 81.12 217 CYS A C 1
ATOM 1608 O O . CYS A 1 217 ? -21.728 9.043 39.226 1.00 81.12 217 CYS A O 1
ATOM 1610 N N . GLY A 1 218 ? -21.297 8.982 41.421 1.00 73.81 218 GLY A N 1
ATOM 1611 C CA . GLY A 1 218 ? -20.502 10.214 41.438 1.00 73.81 218 GLY A CA 1
ATOM 1612 C C . GLY A 1 218 ? -19.220 10.067 42.256 1.00 73.81 218 GLY A C 1
ATOM 1613 O O . GLY A 1 218 ? -19.237 9.513 43.356 1.00 73.81 218 GLY A O 1
ATOM 1614 N N . GLY A 1 219 ? -18.107 10.586 41.730 1.00 78.25 219 GLY A N 1
ATOM 1615 C CA . GLY A 1 219 ? -16.818 10.621 42.428 1.00 78.25 219 GLY A CA 1
ATOM 1616 C C . GLY A 1 219 ? -16.287 9.230 42.787 1.00 78.25 219 GLY A C 1
ATOM 1617 O O . GLY A 1 219 ? -16.307 8.309 41.976 1.00 78.25 219 GLY A O 1
ATOM 1618 N N . GLU A 1 220 ? -15.827 9.074 44.024 1.00 79.88 220 GLU A N 1
ATOM 1619 C CA . GLU A 1 220 ? -15.262 7.832 44.575 1.00 79.88 220 GLU A CA 1
ATOM 1620 C C . GLU A 1 220 ? -16.225 6.628 44.538 1.00 79.88 220 GLU A C 1
ATOM 1622 O O . GLU A 1 220 ? -15.786 5.484 44.440 1.00 79.88 220 GLU A O 1
ATOM 1627 N N . GLN A 1 221 ? -17.542 6.863 44.496 1.00 79.75 221 GLN A N 1
ATOM 1628 C CA . GLN A 1 221 ? -18.532 5.789 44.354 1.00 79.75 221 GLN A CA 1
ATOM 1629 C C . GLN A 1 221 ? -18.507 5.146 42.958 1.00 79.75 221 GLN A C 1
ATOM 1631 O O . GLN A 1 221 ? -18.731 3.943 42.843 1.00 79.75 221 GLN A O 1
ATOM 1636 N N . CYS A 1 222 ? -18.183 5.905 41.899 1.00 82.25 222 CYS A N 1
ATOM 1637 C CA . CYS A 1 222 ? -17.981 5.338 40.558 1.00 82.25 222 CYS A CA 1
ATOM 1638 C C . CYS A 1 222 ? -16.785 4.395 40.530 1.00 82.25 222 CYS A C 1
ATOM 1640 O O . CYS A 1 222 ? -16.822 3.374 39.847 1.00 82.25 222 CYS A O 1
ATOM 1642 N N . GLN A 1 223 ? -15.714 4.768 41.231 1.00 81.94 223 GLN A N 1
ATOM 1643 C CA . GLN A 1 223 ? -14.490 3.987 41.253 1.00 81.94 223 GLN A CA 1
ATOM 1644 C C . GLN A 1 223 ? -14.728 2.654 41.964 1.00 81.94 223 GLN A C 1
ATOM 1646 O O . GLN A 1 223 ? -14.507 1.607 41.364 1.00 81.94 223 GLN A O 1
ATOM 1651 N N . LEU A 1 224 ? -15.324 2.693 43.160 1.00 84.31 224 LEU A N 1
ATOM 1652 C CA . LEU A 1 224 ? -15.716 1.487 43.895 1.00 84.31 224 LEU A CA 1
ATOM 1653 C C . LEU A 1 224 ? -16.675 0.606 43.086 1.00 84.31 224 LEU A C 1
ATOM 1655 O O . LEU A 1 224 ? -16.528 -0.609 43.074 1.00 84.31 224 LEU A O 1
ATOM 1659 N N . CYS A 1 225 ? -17.627 1.205 42.365 1.00 85.06 225 CYS A N 1
ATOM 1660 C CA . CYS A 1 225 ? -18.543 0.450 41.514 1.00 85.06 225 CYS A CA 1
ATOM 1661 C C . CYS A 1 225 ? -17.830 -0.267 40.355 1.00 85.06 225 CYS A C 1
ATOM 1663 O O . CYS A 1 225 ? -18.189 -1.398 40.031 1.00 85.06 225 CYS A O 1
ATOM 1665 N N . ARG A 1 226 ? -16.829 0.374 39.735 1.00 80.69 226 ARG A N 1
ATOM 1666 C CA . ARG A 1 226 ? -16.053 -0.185 38.612 1.00 80.69 226 ARG A CA 1
ATOM 1667 C C . ARG A 1 226 ? -15.014 -1.220 39.047 1.00 80.69 226 ARG A C 1
ATOM 1669 O O . ARG A 1 226 ? -14.610 -2.037 38.220 1.00 80.69 226 ARG A O 1
ATOM 1676 N N . GLU A 1 227 ? -14.581 -1.151 40.301 1.00 81.12 227 GLU A N 1
ATOM 1677 C CA . GLU A 1 227 ? -13.638 -2.077 40.938 1.00 81.12 227 GLU A CA 1
ATOM 1678 C C . GLU A 1 227 ? -14.354 -3.227 41.676 1.00 81.12 227 GLU A C 1
ATOM 1680 O O . GLU A 1 227 ? -13.705 -4.178 42.110 1.00 81.12 227 GLU A O 1
ATOM 1685 N N . ASP A 1 228 ? -15.687 -3.185 41.789 1.00 83.25 228 ASP A N 1
ATOM 1686 C CA . ASP A 1 228 ? -16.473 -4.226 42.450 1.00 83.25 228 ASP A CA 1
ATOM 1687 C C . ASP A 1 228 ? -16.395 -5.563 41.695 1.00 83.25 228 ASP A C 1
ATOM 1689 O O . ASP A 1 228 ? -16.794 -5.685 40.532 1.00 83.25 228 ASP A O 1
ATOM 1693 N N . ALA A 1 229 ? -15.915 -6.597 42.387 1.00 79.31 229 ALA A N 1
ATOM 1694 C CA . ALA A 1 229 ? -15.701 -7.920 41.810 1.00 79.31 229 ALA A CA 1
ATOM 1695 C C . ALA A 1 229 ? -16.988 -8.552 41.253 1.00 79.31 229 ALA A C 1
ATOM 1697 O O . ALA A 1 229 ? -16.930 -9.254 40.245 1.00 79.31 229 ALA A O 1
ATOM 1698 N N . SER A 1 230 ? -18.152 -8.285 41.857 1.00 81.19 230 SER A N 1
ATOM 1699 C CA . SER A 1 230 ? -19.428 -8.849 41.404 1.00 81.19 230 SER A CA 1
ATOM 1700 C C . SER A 1 230 ? -19.941 -8.173 40.130 1.00 81.19 230 SER A C 1
ATOM 1702 O O . SER A 1 230 ? -20.548 -8.825 39.276 1.00 81.19 230 SER A O 1
ATOM 1704 N N . HIS A 1 231 ? -19.668 -6.876 39.965 1.00 83.19 231 HIS A N 1
ATOM 1705 C CA . HIS A 1 231 ? -19.934 -6.155 38.722 1.00 83.19 231 HIS A CA 1
ATOM 1706 C C . HIS A 1 231 ? -18.982 -6.595 37.609 1.00 83.19 231 HIS A C 1
ATOM 1708 O O . HIS A 1 231 ? -19.431 -6.835 36.486 1.00 83.19 231 HIS A O 1
ATOM 1714 N N . ILE A 1 232 ? -17.694 -6.766 37.931 1.00 80.69 232 ILE A N 1
ATOM 1715 C CA . ILE A 1 232 ? -16.682 -7.287 37.002 1.00 80.69 232 ILE A CA 1
ATOM 1716 C C . ILE A 1 232 ? -17.093 -8.667 36.513 1.00 80.69 232 ILE A C 1
ATOM 1718 O O . ILE A 1 232 ? -17.265 -8.842 35.311 1.00 80.69 232 ILE A O 1
ATOM 1722 N N . GLU A 1 233 ? -17.359 -9.609 37.414 1.00 80.69 233 GLU A N 1
ATOM 1723 C CA . GLU A 1 233 ? -17.776 -10.966 37.054 1.00 80.69 233 GLU A CA 1
ATOM 1724 C C . GLU A 1 233 ? -19.038 -10.962 36.178 1.00 80.69 233 GLU A C 1
ATOM 1726 O O . GLU A 1 233 ? -19.092 -11.648 35.157 1.00 80.69 233 GLU A O 1
ATOM 1731 N N . ARG A 1 234 ? -20.037 -10.128 36.496 1.00 83.44 234 ARG A N 1
ATOM 1732 C CA . ARG A 1 234 ? -21.268 -10.035 35.696 1.00 83.44 234 ARG A CA 1
ATOM 1733 C C . ARG A 1 234 ? -20.994 -9.586 34.261 1.00 83.44 234 ARG A C 1
ATOM 1735 O O . ARG A 1 234 ? -21.468 -10.245 33.335 1.00 83.44 234 ARG A O 1
ATOM 1742 N N . CYS A 1 235 ? -20.237 -8.506 34.076 1.00 85.25 235 CYS A N 1
ATOM 1743 C CA . CYS A 1 235 ? -19.919 -7.983 32.745 1.00 85.25 235 CYS A CA 1
ATOM 1744 C C . CYS A 1 235 ? -18.921 -8.871 31.980 1.00 85.25 235 CYS A C 1
ATOM 1746 O O . CYS A 1 235 ? -18.967 -8.926 30.754 1.00 85.25 235 CYS A O 1
ATOM 1748 N N . CYS A 1 236 ? -18.060 -9.604 32.689 1.00 80.88 236 CYS A N 1
ATOM 1749 C CA . CYS A 1 236 ? -16.999 -10.432 32.117 1.00 80.88 236 CYS A CA 1
ATOM 1750 C C . CYS A 1 236 ? -17.400 -11.886 31.843 1.00 80.88 236 CYS A C 1
ATOM 1752 O O . CYS A 1 236 ? -16.806 -12.522 30.973 1.00 80.88 236 CYS A O 1
ATOM 1754 N N . SER A 1 237 ? -18.431 -12.409 32.514 1.00 74.31 237 SER A N 1
ATOM 1755 C CA . SER A 1 237 ? -18.839 -13.826 32.465 1.00 74.31 237 SER A CA 1
ATOM 1756 C C . SER A 1 237 ? -19.059 -14.397 31.058 1.00 74.31 237 SER A C 1
ATOM 1758 O O . SER A 1 237 ? -18.881 -15.595 30.841 1.00 74.31 237 SER A O 1
ATOM 1760 N N . LYS A 1 238 ? -19.417 -13.557 30.080 1.00 66.62 238 LYS A N 1
ATOM 1761 C CA . LYS A 1 238 ? -19.611 -13.963 28.678 1.00 66.62 238 LYS A CA 1
ATOM 1762 C C . LYS A 1 238 ? -18.323 -13.993 27.847 1.00 66.62 238 LYS A C 1
ATOM 1764 O O . LYS A 1 238 ? -18.309 -14.624 26.796 1.00 66.62 238 LYS A O 1
ATOM 1769 N N . TYR A 1 239 ? -17.259 -13.337 28.306 1.00 68.06 239 TYR A N 1
ATOM 1770 C CA . TYR A 1 239 ? -16.057 -13.040 27.517 1.00 68.06 239 TYR A CA 1
ATOM 1771 C C . TYR A 1 239 ? -14.761 -13.608 28.126 1.00 68.06 239 TYR A C 1
ATOM 1773 O O . TYR A 1 239 ? -13.712 -13.578 27.488 1.00 68.06 239 TYR A O 1
ATOM 1781 N N . GLU A 1 240 ? -14.807 -14.176 29.337 1.00 57.88 240 GLU A N 1
ATOM 1782 C CA . GLU A 1 240 ? -13.655 -14.858 29.953 1.00 57.88 240 GLU A CA 1
ATOM 1783 C C . GLU A 1 240 ? -13.293 -16.179 29.255 1.00 57.88 240 GLU A C 1
ATOM 1785 O O . GLU A 1 240 ? -12.119 -16.540 29.180 1.00 57.88 240 GLU A O 1
ATOM 1790 N N . ALA A 1 241 ? -14.277 -16.882 28.683 1.00 50.25 241 ALA A N 1
ATOM 1791 C CA . ALA A 1 241 ? -14.055 -18.155 27.993 1.00 50.25 241 ALA A CA 1
ATOM 1792 C C . ALA A 1 241 ? -13.296 -18.009 26.660 1.00 50.25 241 ALA A C 1
ATOM 1794 O O . ALA A 1 241 ? -12.757 -18.991 26.152 1.00 50.25 241 ALA A O 1
ATOM 1795 N N . THR A 1 242 ? -13.242 -16.803 26.089 1.00 51.81 242 THR A N 1
ATOM 1796 C CA . THR A 1 242 ? -12.661 -16.548 24.763 1.00 51.81 242 THR A CA 1
ATOM 1797 C C . THR A 1 242 ? -11.218 -16.044 24.818 1.00 51.81 242 THR A C 1
ATOM 1799 O O . THR A 1 242 ? -10.611 -15.840 23.773 1.00 51.81 242 THR A O 1
ATOM 1802 N N . GLY A 1 243 ? -10.649 -15.815 26.011 1.00 51.31 243 GLY A N 1
ATOM 1803 C CA . GLY A 1 243 ? -9.311 -15.223 26.164 1.00 51.31 243 GLY A CA 1
ATOM 1804 C C . GLY A 1 243 ? -9.194 -13.785 25.630 1.00 51.31 243 GLY A C 1
ATOM 1805 O O . GLY A 1 243 ? -8.094 -13.235 25.598 1.00 51.31 243 GLY A O 1
ATOM 1806 N N . ALA A 1 244 ? -10.315 -13.178 25.220 1.00 51.19 244 ALA A N 1
ATOM 1807 C CA . ALA A 1 244 ? -10.355 -11.922 24.481 1.00 51.19 244 ALA A CA 1
ATOM 1808 C C . ALA A 1 244 ? -10.312 -10.681 25.382 1.00 51.19 244 ALA A C 1
ATOM 1810 O O . ALA A 1 244 ? -9.850 -9.640 24.934 1.00 51.19 244 ALA A O 1
ATOM 1811 N N . SER A 1 245 ? -10.728 -10.763 26.651 1.00 54.78 245 SER A N 1
ATOM 1812 C CA . SER A 1 245 ? -10.773 -9.580 27.517 1.00 54.78 245 SER A CA 1
ATOM 1813 C C . SER A 1 245 ? -9.551 -9.464 28.430 1.00 54.78 245 SER A C 1
ATOM 1815 O O . SER A 1 245 ? -9.524 -9.938 29.571 1.00 54.78 245 SER A O 1
ATOM 1817 N N . GLY A 1 246 ? -8.530 -8.760 27.937 1.00 59.91 246 GLY A N 1
ATOM 1818 C CA . GLY A 1 246 ? -7.433 -8.287 28.786 1.00 59.91 246 GLY A CA 1
ATOM 1819 C C . GLY A 1 246 ? -7.936 -7.367 29.906 1.00 59.91 246 GLY A C 1
ATOM 1820 O O . GLY A 1 246 ? -7.359 -7.361 30.995 1.00 59.91 246 GLY A O 1
ATOM 1821 N N . ILE A 1 247 ? -9.044 -6.653 29.669 1.00 65.50 247 ILE A N 1
ATOM 1822 C CA . ILE A 1 247 ? -9.702 -5.774 30.640 1.00 65.50 247 ILE A CA 1
ATOM 1823 C C . ILE A 1 247 ? -10.283 -6.555 31.822 1.00 65.50 247 ILE A C 1
ATOM 1825 O O . ILE A 1 247 ? -10.057 -6.156 32.961 1.00 65.50 247 ILE A O 1
ATOM 1829 N N . CYS A 1 248 ? -10.962 -7.681 31.599 1.00 69.06 248 CYS A N 1
ATOM 1830 C CA . CYS A 1 248 ? -11.508 -8.507 32.678 1.00 69.06 248 CYS A CA 1
ATOM 1831 C C . CYS A 1 248 ? -10.402 -9.053 33.586 1.00 69.06 248 CYS A C 1
ATOM 1833 O O . CYS A 1 248 ? -10.474 -8.925 34.808 1.00 69.06 248 CYS A O 1
ATOM 1835 N N . ALA A 1 249 ? -9.307 -9.547 32.998 1.00 65.25 249 ALA A N 1
ATOM 1836 C CA . ALA A 1 249 ? -8.148 -10.008 33.759 1.00 65.25 249 ALA A CA 1
ATOM 1837 C C . ALA A 1 249 ? -7.411 -8.867 34.492 1.00 65.25 249 ALA A C 1
ATOM 1839 O O . ALA A 1 249 ? -6.887 -9.074 35.588 1.00 65.25 249 ALA A O 1
ATOM 1840 N N . ALA A 1 250 ? -7.345 -7.666 33.909 1.00 63.56 250 ALA A N 1
ATOM 1841 C CA . ALA A 1 250 ? -6.726 -6.498 34.536 1.00 63.56 250 ALA A CA 1
ATOM 1842 C C . ALA A 1 250 ? -7.573 -5.943 35.694 1.00 63.56 250 ALA A C 1
ATOM 1844 O O . ALA A 1 250 ? -7.031 -5.657 36.762 1.00 63.56 250 ALA A O 1
ATOM 1845 N N . ARG A 1 251 ? -8.895 -5.853 35.515 1.00 65.94 251 ARG A N 1
ATOM 1846 C CA . ARG A 1 251 ? -9.841 -5.363 36.528 1.00 65.94 251 ARG A CA 1
ATOM 1847 C C . ARG A 1 251 ? -10.003 -6.352 37.684 1.00 65.94 251 ARG A C 1
ATOM 1849 O O . ARG A 1 251 ? -9.980 -5.933 38.836 1.00 65.94 251 ARG A O 1
ATOM 1856 N N . ALA A 1 252 ? -10.028 -7.660 37.412 1.00 61.06 252 ALA A N 1
ATOM 1857 C CA . ALA A 1 252 ? -10.030 -8.684 38.459 1.00 61.06 252 ALA A CA 1
ATOM 1858 C C . ALA A 1 252 ? -8.775 -8.619 39.350 1.00 61.06 252 ALA A C 1
ATOM 1860 O O . ALA A 1 252 ? -8.859 -8.836 40.554 1.00 61.06 252 ALA A O 1
ATOM 1861 N N . LYS A 1 253 ? -7.605 -8.267 38.794 1.00 60.34 253 LYS A N 1
ATOM 1862 C CA . LYS A 1 253 ? -6.373 -8.074 39.582 1.00 60.34 253 LYS A CA 1
ATOM 1863 C C . LYS A 1 253 ? -6.415 -6.833 40.474 1.00 60.34 253 LYS A C 1
ATOM 1865 O O . LYS A 1 253 ? -5.788 -6.846 41.528 1.00 60.34 253 LYS A O 1
ATOM 1870 N N . GLN A 1 254 ? -7.128 -5.785 40.064 1.00 57.41 254 GLN A N 1
ATOM 1871 C CA . GLN A 1 254 ? -7.292 -4.562 40.857 1.00 57.41 254 GLN A CA 1
ATOM 1872 C C . GLN A 1 254 ? -8.283 -4.763 42.012 1.00 57.41 254 GLN A C 1
ATOM 1874 O O . GLN A 1 254 ? -8.026 -4.276 43.106 1.00 57.41 254 GLN A O 1
ATOM 1879 N N . ALA A 1 255 ? -9.321 -5.583 41.822 1.00 54.62 255 ALA A N 1
ATOM 1880 C CA . ALA A 1 255 ? -10.290 -5.938 42.865 1.00 54.62 255 ALA A CA 1
ATOM 1881 C C . ALA A 1 255 ? -9.719 -6.810 44.012 1.00 54.62 255 ALA A C 1
ATOM 1883 O O . ALA A 1 255 ? -10.379 -7.004 45.030 1.00 54.62 255 ALA A O 1
ATOM 1884 N N . ILE A 1 256 ? -8.509 -7.371 43.855 1.00 49.31 256 ILE A N 1
ATOM 1885 C CA . ILE A 1 256 ? -7.870 -8.283 44.828 1.00 49.31 256 ILE A CA 1
ATOM 1886 C C . ILE A 1 256 ? -6.884 -7.548 45.760 1.00 49.31 256 ILE A C 1
ATOM 1888 O O . ILE A 1 256 ? -6.364 -8.151 46.700 1.00 49.31 256 ILE A O 1
ATOM 1892 N N . VAL A 1 257 ? -6.619 -6.254 45.550 1.00 40.78 257 VAL A N 1
ATOM 1893 C CA . VAL A 1 257 ? -5.746 -5.482 46.450 1.00 40.78 257 VAL A CA 1
ATOM 1894 C C . VAL A 1 257 ? -6.602 -4.845 47.559 1.00 40.78 257 VAL A C 1
ATOM 1896 O O . VAL A 1 257 ? -7.427 -3.994 47.237 1.00 40.78 257 VAL A O 1
ATOM 1899 N N . PRO A 1 258 ? -6.455 -5.269 48.832 1.00 42.66 258 PRO A N 1
ATOM 1900 C CA . PRO A 1 258 ? -7.178 -4.684 49.963 1.00 42.66 258 PRO A CA 1
ATOM 1901 C C . PRO A 1 258 ? -6.697 -3.273 50.325 1.00 42.66 258 PRO A C 1
ATOM 1903 O O . PRO A 1 258 ? -5.513 -2.953 50.060 1.00 42.66 258 PRO A O 1
#

Foldseek 3Di:
DDDDDDPPPPDPPPPVPQPLPPDDDPSSQQSQLVVQLVVQLCVQLPPDDDVSSVCSSLPLVSSCVSSVVRPRDPDHDPSNVLSVLVVQLQVQLVVVQPDDDDPSSVCSSVPLVSSCVSQVVDDPVSGHPSNPRPHPPPLPLPPPDDQSSQQSQLVVQLVVQLCVVLPPDDDPVSVCSLLVLVSSCVSSVVRRRHLAHALSNLQSQLVVLLCVQLPPDDDPRSVCSQLDPVSLCVSCVSHVVNVRYPPSVVSNVSNPDD

Nearest PDB structures (foldseek):
  7pgs-assembly1_N  TM=1.774E-01  e=9.911E+00  Homo sapiens

Solvent-accessible surface area (backbone atoms only — not comparable to full-atom values): 14908 Å² total; per-residue (Å²): 140,87,82,82,87,80,80,79,78,77,69,78,75,78,70,75,70,63,92,45,70,88,54,62,70,69,62,25,35,28,42,48,28,47,53,48,27,54,51,43,50,52,61,75,44,59,88,54,60,74,68,59,34,53,51,54,73,66,33,39,70,59,46,30,55,30,36,66,77,42,67,67,59,99,60,64,40,67,71,39,51,51,15,48,53,51,51,54,36,51,51,48,44,52,70,71,43,86,58,89,65,60,72,71,33,54,55,51,74,66,30,55,71,56,46,47,59,52,37,67,86,53,61,84,92,73,57,51,74,85,55,64,48,82,64,91,77,62,63,91,43,68,92,53,64,70,71,63,24,32,22,40,49,25,45,53,50,20,48,54,44,45,54,60,77,42,65,85,56,63,71,71,58,35,56,51,52,72,62,32,35,68,57,45,27,49,31,33,62,80,37,66,64,52,97,55,60,36,41,73,39,41,40,14,48,34,51,39,45,47,50,63,76,38,55,93,51,62,72,72,54,33,52,52,48,70,43,30,61,69,54,47,48,63,48,29,69,86,40,66,87,68,76,32,33,64,58,52,61,51,47,56,59,58,49,68,63,131